Protein AF-A0A7W1LWL1-F1 (afdb_monomer)

Foldseek 3Di:
DDPLQVLLVLVVVLVVVLVVLCCVQVVDPPNACSLLVSLVSVVVSVVVSCVVVVPCLPPPCLVVLSVQLNVLSNVSNVDDDPVSVVVSVVSNLLSVLVSQLSSVVVDPDVDDPVVSVVSSVVSVCCVVPVNPCSVPPSNPVVPPDCPDPVVVVVVVVVVCVVVVVVCVVVLVVCLVVDVVSVVVVVVVVD

Radius of gyration: 21.53 Å; Cα contacts (8 Å, |Δi|>4): 113; chains: 1; bounding box: 44×37×55 Å

Structure (mmCIF, N/CA/C/O backbone):
data_AF-A0A7W1LWL1-F1
#
_entry.id   AF-A0A7W1LWL1-F1
#
loop_
_atom_site.group_PDB
_atom_site.id
_atom_site.type_symbol
_atom_site.label_atom_id
_atom_site.label_alt_id
_atom_site.label_comp_id
_atom_site.label_asym_id
_atom_site.label_entity_id
_atom_site.label_seq_id
_atom_site.pdbx_PDB_ins_code
_atom_site.Cartn_x
_atom_site.Cartn_y
_atom_site.Cartn_z
_atom_site.occupancy
_atom_site.B_iso_or_equiv
_atom_site.auth_seq_id
_atom_site.auth_comp_id
_atom_site.auth_asym_id
_atom_site.auth_atom_id
_atom_site.pdbx_PDB_model_num
ATOM 1 N N . MET A 1 1 ? -16.405 16.580 -13.315 1.00 71.56 1 MET A N 1
ATOM 2 C CA . MET A 1 1 ? -15.861 15.320 -12.767 1.00 71.56 1 MET A CA 1
ATOM 3 C C . MET A 1 1 ? -16.598 14.992 -11.477 1.00 71.56 1 MET A C 1
ATOM 5 O O . MET A 1 1 ? -16.673 15.855 -10.609 1.00 71.56 1 MET A O 1
ATOM 9 N N . ASN A 1 2 ? -17.183 13.798 -11.383 1.00 83.69 2 ASN A N 1
ATOM 10 C CA . ASN A 1 2 ? -17.967 13.356 -10.227 1.00 83.69 2 ASN A CA 1
ATOM 11 C C . ASN A 1 2 ? -17.087 13.230 -8.960 1.00 83.69 2 ASN A C 1
ATOM 13 O O . ASN A 1 2 ? -15.911 12.870 -9.059 1.00 83.69 2 ASN A O 1
ATOM 17 N N . GLU A 1 3 ? -17.632 13.496 -7.766 1.00 83.12 3 GLU A N 1
ATOM 18 C CA . GLU A 1 3 ? -16.872 13.409 -6.505 1.00 83.12 3 GLU A CA 1
ATOM 19 C C . GLU A 1 3 ? -16.295 12.009 -6.273 1.00 83.12 3 GLU A C 1
ATOM 21 O O . GLU A 1 3 ? -15.160 11.875 -5.816 1.00 83.12 3 GLU A O 1
ATOM 26 N N . ARG A 1 4 ? -17.045 10.961 -6.637 1.00 83.19 4 ARG A N 1
ATOM 27 C CA . ARG A 1 4 ? -16.606 9.563 -6.512 1.00 83.19 4 ARG A CA 1
ATOM 28 C C . ARG A 1 4 ? -15.359 9.279 -7.351 1.00 83.19 4 ARG A C 1
ATOM 30 O O . ARG A 1 4 ? -14.413 8.676 -6.857 1.00 83.19 4 ARG A O 1
ATOM 37 N N . THR A 1 5 ? -15.320 9.801 -8.575 1.00 83.56 5 THR A N 1
ATOM 38 C CA . THR A 1 5 ? -14.169 9.671 -9.479 1.00 83.56 5 THR A CA 1
ATOM 39 C C . THR A 1 5 ? -12.957 10.441 -8.964 1.00 83.56 5 THR A C 1
ATOM 41 O O . THR A 1 5 ? -11.844 9.934 -9.040 1.00 83.56 5 THR A O 1
ATOM 44 N N . LYS A 1 6 ? -13.158 11.621 -8.362 1.00 85.38 6 LYS A N 1
ATOM 45 C CA . LYS A 1 6 ? -12.071 12.382 -7.727 1.00 85.38 6 LYS A CA 1
ATOM 46 C C . LYS A 1 6 ? -11.441 11.616 -6.559 1.00 85.38 6 LYS A C 1
ATOM 48 O O . LYS A 1 6 ? -10.225 11.495 -6.507 1.00 85.38 6 LYS A O 1
ATOM 53 N N . LYS A 1 7 ? -12.264 11.055 -5.665 1.00 87.38 7 LYS A N 1
ATOM 54 C CA . LYS A 1 7 ? -11.785 10.229 -4.542 1.00 87.38 7 LYS A CA 1
ATOM 55 C C . LYS A 1 7 ? -11.075 8.965 -5.032 1.00 87.38 7 LYS A C 1
ATOM 57 O O . LYS A 1 7 ? -10.028 8.618 -4.501 1.00 87.38 7 LYS A O 1
ATOM 62 N N . GLY A 1 8 ? -11.610 8.314 -6.068 1.00 85.94 8 GLY A N 1
ATOM 63 C CA . GLY A 1 8 ? -10.985 7.143 -6.686 1.00 85.94 8 GLY A CA 1
ATOM 64 C C . GLY A 1 8 ? -9.608 7.444 -7.283 1.00 85.94 8 GLY A C 1
ATOM 65 O O . GLY A 1 8 ? -8.672 6.684 -7.058 1.00 85.94 8 GLY A O 1
ATOM 66 N N . LEU A 1 9 ? -9.456 8.579 -7.970 1.00 87.12 9 LEU A N 1
ATOM 67 C CA . LEU A 1 9 ? -8.162 9.032 -8.490 1.00 87.12 9 LEU A CA 1
ATOM 68 C C . LEU A 1 9 ? -7.162 9.337 -7.370 1.00 87.12 9 LEU A C 1
ATOM 70 O O . LEU A 1 9 ? -6.036 8.855 -7.434 1.00 87.12 9 LEU A O 1
ATOM 74 N N . ASP A 1 10 ? -7.586 10.061 -6.330 1.00 88.81 10 ASP A N 1
ATOM 75 C CA . ASP A 1 10 ? -6.742 10.354 -5.164 1.00 88.81 10 ASP A CA 1
ATOM 76 C C . ASP A 1 10 ? -6.255 9.052 -4.481 1.00 88.81 10 ASP A C 1
ATOM 78 O O . ASP A 1 10 ? -5.098 8.957 -4.071 1.00 88.81 10 ASP A O 1
ATOM 82 N N . CYS A 1 11 ? -7.113 8.023 -4.386 1.00 90.06 11 CYS A N 1
ATOM 83 C CA . CYS A 1 11 ? -6.728 6.697 -3.888 1.00 90.06 11 CYS A CA 1
ATOM 84 C C . CYS A 1 11 ? -5.682 6.017 -4.774 1.00 90.06 11 CYS A C 1
ATOM 86 O O . CYS A 1 11 ? -4.728 5.442 -4.255 1.00 90.06 11 CYS A O 1
ATOM 88 N N . ILE A 1 12 ? -5.881 6.033 -6.096 1.00 90.12 12 ILE A N 1
ATOM 89 C CA . ILE A 1 12 ? -4.972 5.388 -7.053 1.00 90.12 12 ILE A CA 1
ATOM 90 C C . ILE A 1 12 ? -3.602 6.062 -7.012 1.00 90.12 12 ILE A C 1
ATOM 92 O O . ILE A 1 12 ? -2.586 5.374 -6.979 1.00 90.12 12 ILE A O 1
ATOM 96 N N . GLU A 1 13 ? -3.566 7.393 -6.965 1.00 89.94 13 GLU A N 1
ATOM 97 C CA . GLU A 1 13 ? -2.329 8.160 -6.840 1.00 89.94 13 GLU A CA 1
ATOM 98 C C . GLU A 1 13 ? -1.575 7.796 -5.553 1.00 89.94 13 GLU A C 1
ATOM 100 O O . GLU A 1 13 ? -0.400 7.431 -5.607 1.00 89.94 13 GLU A O 1
ATOM 105 N N . ALA A 1 14 ? -2.262 7.803 -4.405 1.00 91.88 14 ALA A N 1
ATOM 106 C CA . ALA A 1 14 ? -1.664 7.413 -3.131 1.00 91.88 14 ALA A CA 1
ATOM 107 C C . ALA A 1 14 ? -1.156 5.960 -3.146 1.00 91.88 14 ALA A C 1
ATOM 109 O O . ALA A 1 14 ? -0.066 5.688 -2.646 1.00 91.88 14 ALA A O 1
ATOM 110 N N . ALA A 1 15 ? -1.914 5.034 -3.742 1.00 91.06 15 ALA A N 1
ATOM 111 C CA . ALA A 1 15 ? -1.527 3.631 -3.860 1.00 91.06 15 ALA A CA 1
ATOM 112 C C . ALA A 1 15 ? -0.289 3.439 -4.751 1.00 91.06 15 ALA A C 1
ATOM 114 O O . ALA A 1 15 ? 0.598 2.668 -4.393 1.00 91.06 15 ALA A O 1
ATOM 115 N N . LEU A 1 16 ? -0.195 4.160 -5.873 1.00 90.81 16 LEU A N 1
ATOM 116 C CA . LEU A 1 16 ? 0.974 4.117 -6.755 1.00 90.81 16 LEU A CA 1
ATOM 117 C C . LEU A 1 16 ? 2.225 4.646 -6.052 1.00 90.81 16 LEU A C 1
ATOM 119 O O . LEU A 1 16 ? 3.262 3.985 -6.079 1.00 90.81 16 LEU A O 1
ATOM 123 N N . LEU A 1 17 ? 2.126 5.795 -5.378 1.00 92.44 17 LEU A N 1
ATOM 124 C CA . LEU A 1 17 ? 3.245 6.365 -4.622 1.00 92.44 17 LEU A CA 1
ATOM 125 C C . LEU A 1 17 ? 3.698 5.429 -3.494 1.00 92.44 17 LEU A C 1
ATOM 127 O O . LEU A 1 17 ? 4.893 5.173 -3.352 1.00 92.44 17 LEU A O 1
ATOM 131 N N . LEU A 1 18 ? 2.752 4.862 -2.738 1.00 92.69 18 LEU A N 1
ATOM 132 C CA . LEU A 1 18 ? 3.048 3.877 -1.694 1.00 92.69 18 LEU A CA 1
ATOM 133 C C . LEU A 1 18 ? 3.674 2.596 -2.249 1.00 92.69 18 LEU A C 1
ATOM 135 O O . LEU A 1 18 ? 4.543 2.024 -1.593 1.00 92.69 18 LEU A O 1
ATOM 139 N N . GLY A 1 19 ? 3.260 2.155 -3.438 1.00 90.81 19 GLY A N 1
ATOM 140 C CA . GLY A 1 19 ? 3.840 1.004 -4.127 1.00 90.81 19 GLY A CA 1
ATOM 141 C C . GLY A 1 19 ? 5.291 1.248 -4.538 1.00 90.81 19 GLY A C 1
ATOM 142 O O . GLY A 1 19 ? 6.157 0.438 -4.220 1.00 90.81 19 GLY A O 1
ATOM 143 N N . VAL A 1 20 ? 5.574 2.397 -5.163 1.00 92.44 20 VAL A N 1
ATOM 144 C CA . VAL A 1 20 ? 6.941 2.796 -5.552 1.00 92.44 20 VAL A CA 1
ATOM 145 C C . VAL A 1 20 ? 7.842 2.932 -4.325 1.00 92.44 20 VAL A C 1
ATOM 147 O O . VAL A 1 20 ? 8.958 2.418 -4.310 1.00 92.44 20 VAL A O 1
ATOM 150 N N . MET A 1 21 ? 7.351 3.574 -3.263 1.00 91.88 21 MET A N 1
ATOM 151 C CA . MET A 1 21 ? 8.088 3.659 -2.002 1.00 91.88 21 MET A CA 1
ATOM 152 C C . MET A 1 21 ? 8.275 2.284 -1.360 1.00 91.88 21 MET A C 1
ATOM 154 O O . MET A 1 21 ? 9.324 2.033 -0.782 1.00 91.88 21 MET A O 1
ATOM 158 N N . GLY A 1 22 ? 7.294 1.388 -1.470 1.00 90.31 22 GLY A N 1
ATOM 159 C CA . GLY A 1 22 ? 7.390 0.017 -0.973 1.00 90.31 22 GLY A CA 1
ATOM 160 C C . GLY A 1 22 ? 8.502 -0.772 -1.653 1.00 90.31 22 GLY A C 1
ATOM 161 O O . GLY A 1 22 ? 9.324 -1.356 -0.955 1.00 90.31 22 GLY A O 1
ATOM 162 N N . ASP A 1 23 ? 8.582 -0.732 -2.986 1.00 90.50 23 ASP A N 1
ATOM 163 C CA . ASP A 1 23 ? 9.682 -1.366 -3.728 1.00 90.50 23 ASP A CA 1
ATOM 164 C C . ASP A 1 23 ? 11.039 -0.773 -3.321 1.00 90.50 23 ASP A C 1
ATOM 166 O O . ASP A 1 23 ? 11.963 -1.517 -3.005 1.00 90.50 23 ASP A O 1
ATOM 170 N N . ALA A 1 24 ? 11.150 0.554 -3.224 1.00 89.94 24 ALA A N 1
ATOM 171 C CA . ALA A 1 24 ? 12.406 1.200 -2.849 1.00 89.94 24 ALA A CA 1
ATOM 172 C C . ALA A 1 24 ? 12.850 0.878 -1.407 1.00 89.94 24 ALA A C 1
ATOM 174 O O . ALA A 1 24 ? 14.029 0.624 -1.164 1.00 89.94 24 ALA A O 1
ATOM 175 N N . LEU A 1 25 ? 11.924 0.891 -0.441 1.00 88.31 25 LEU A N 1
ATOM 176 C CA . LEU A 1 25 ? 12.240 0.720 0.980 1.00 88.31 25 LEU A CA 1
ATOM 177 C C . LEU A 1 25 ? 12.376 -0.754 1.387 1.00 88.31 25 LEU A C 1
ATOM 179 O O . LEU A 1 25 ? 13.215 -1.081 2.224 1.00 88.31 25 LEU A O 1
ATOM 183 N N . LEU A 1 26 ? 11.552 -1.650 0.844 1.00 88.00 26 LEU A N 1
ATOM 184 C CA . LEU A 1 26 ? 11.444 -3.034 1.329 1.00 88.00 26 LEU A CA 1
ATOM 185 C C . LEU A 1 26 ? 12.251 -4.044 0.502 1.00 88.00 26 LEU A C 1
ATOM 187 O O . LEU A 1 26 ? 12.325 -5.214 0.881 1.00 88.00 26 LEU A O 1
ATOM 191 N N . ARG A 1 27 ? 12.899 -3.610 -0.588 1.00 86.69 27 ARG A N 1
ATOM 192 C CA . ARG A 1 27 ? 13.792 -4.458 -1.397 1.00 86.69 27 ARG A CA 1
ATOM 193 C C . ARG A 1 27 ? 15.068 -4.858 -0.652 1.00 86.69 27 ARG A C 1
ATOM 195 O O . ARG A 1 27 ? 15.575 -5.955 -0.864 1.00 86.69 27 ARG A O 1
ATOM 202 N N . ALA A 1 28 ? 15.586 -3.995 0.220 1.00 80.62 28 ALA A N 1
ATOM 203 C CA . ALA A 1 28 ? 16.772 -4.295 1.015 1.00 80.62 28 ALA A CA 1
ATOM 204 C C . ALA A 1 28 ? 16.393 -5.045 2.303 1.00 80.62 28 ALA A C 1
ATOM 206 O O . ALA A 1 28 ? 15.677 -4.519 3.157 1.00 80.62 28 ALA A O 1
ATOM 207 N N . THR A 1 29 ? 16.893 -6.272 2.457 1.00 76.50 29 THR A N 1
ATOM 208 C CA . THR A 1 29 ? 16.809 -7.039 3.709 1.00 76.50 29 THR A CA 1
ATOM 209 C C . THR A 1 29 ? 18.100 -6.887 4.514 1.00 76.50 29 THR A C 1
ATOM 211 O O . THR A 1 29 ? 19.174 -6.965 3.913 1.00 76.50 29 THR A O 1
ATOM 214 N N . PRO A 1 30 ? 18.040 -6.753 5.852 1.00 81.19 30 PRO A N 1
ATOM 215 C CA . PRO A 1 30 ? 16.859 -6.832 6.723 1.00 81.19 30 PRO A CA 1
ATOM 216 C C . PRO A 1 30 ? 16.018 -5.542 6.746 1.00 81.19 30 PRO A C 1
ATOM 218 O O . PRO A 1 30 ? 16.558 -4.442 6.754 1.00 81.19 30 PRO A O 1
ATOM 221 N N . TRP A 1 31 ? 14.686 -5.675 6.804 1.00 80.88 31 TRP A N 1
ATOM 222 C CA . TRP A 1 31 ? 13.769 -4.537 6.634 1.00 80.88 31 TRP A CA 1
ATOM 223 C C . TRP A 1 31 ? 13.845 -3.475 7.745 1.00 80.88 31 TRP A C 1
ATOM 225 O O . TRP A 1 31 ? 13.676 -2.298 7.453 1.00 80.88 31 TRP A O 1
ATOM 235 N N . GLY A 1 32 ? 14.096 -3.856 9.004 1.00 87.12 32 GLY A N 1
ATOM 236 C CA . GLY A 1 32 ? 14.355 -2.932 10.121 1.00 87.12 32 GLY A CA 1
ATOM 237 C C . GLY A 1 32 ? 13.467 -1.674 10.148 1.00 87.12 32 GLY A C 1
ATOM 238 O O . GLY A 1 32 ? 12.239 -1.754 10.179 1.00 87.12 32 GLY A O 1
ATOM 239 N N . VAL A 1 33 ? 14.108 -0.500 10.105 1.00 89.56 33 VAL A N 1
ATOM 240 C CA . VAL A 1 33 ? 13.458 0.827 10.108 1.00 89.56 33 VAL A CA 1
ATOM 241 C C . VAL A 1 33 ? 12.640 1.096 8.835 1.00 89.56 33 VAL A C 1
ATOM 243 O O . VAL A 1 33 ? 11.694 1.883 8.876 1.00 89.56 33 VAL A O 1
ATOM 246 N N . ASN A 1 34 ? 12.930 0.423 7.718 1.00 92.19 34 ASN A N 1
ATOM 247 C CA . ASN A 1 34 ? 12.223 0.638 6.452 1.00 92.19 34 ASN A CA 1
ATOM 248 C C . ASN A 1 34 ? 10.737 0.271 6.565 1.00 92.19 34 ASN A C 1
ATOM 250 O O . ASN A 1 34 ? 9.900 0.945 5.966 1.00 92.19 34 ASN A O 1
ATOM 254 N N . VAL A 1 35 ? 10.390 -0.727 7.391 1.00 90.62 35 VAL A N 1
ATOM 255 C CA . VAL A 1 35 ? 8.986 -1.063 7.695 1.00 90.62 35 VAL A CA 1
ATOM 256 C C . VAL A 1 35 ? 8.293 0.107 8.388 1.00 90.62 35 VAL A C 1
ATOM 258 O O . VAL A 1 35 ? 7.207 0.507 7.976 1.00 90.62 35 VAL A O 1
ATOM 261 N N . LEU A 1 36 ? 8.927 0.691 9.409 1.00 92.19 36 LEU A N 1
ATOM 262 C CA . LEU A 1 36 ? 8.374 1.828 10.144 1.00 92.19 36 LEU A CA 1
ATOM 263 C C . LEU A 1 36 ? 8.170 3.043 9.236 1.00 92.19 36 LEU A C 1
ATOM 265 O O . LEU A 1 36 ? 7.119 3.678 9.297 1.00 92.19 36 LEU A O 1
ATOM 269 N N . LEU A 1 37 ? 9.145 3.349 8.378 1.00 93.12 37 LEU A N 1
ATOM 270 C CA . LEU A 1 37 ? 9.040 4.454 7.426 1.00 93.12 37 LEU A CA 1
ATOM 271 C C . LEU A 1 37 ? 7.900 4.225 6.431 1.00 93.12 37 LEU A C 1
ATOM 273 O O . LEU A 1 37 ? 7.067 5.111 6.241 1.00 93.12 37 LEU A O 1
ATOM 277 N N . TRP A 1 38 ? 7.819 3.033 5.841 1.00 94.56 38 TRP A N 1
ATOM 278 C CA . TRP A 1 38 ? 6.776 2.714 4.872 1.00 94.56 38 TRP A CA 1
ATOM 279 C C . TRP A 1 38 ? 5.374 2.735 5.501 1.00 94.56 38 TRP A C 1
ATOM 281 O O . TRP A 1 38 ? 4.464 3.376 4.973 1.00 94.56 38 TRP A O 1
ATOM 291 N N . VAL A 1 39 ? 5.205 2.125 6.680 1.00 93.25 39 VAL A N 1
ATOM 292 C CA . VAL A 1 39 ? 3.939 2.156 7.434 1.00 93.25 39 VAL A CA 1
ATOM 293 C C . VAL A 1 39 ? 3.588 3.581 7.870 1.00 93.25 39 VAL A C 1
ATOM 295 O O . VAL A 1 39 ? 2.423 3.972 7.806 1.00 93.25 39 VAL A O 1
ATOM 298 N N . GLY A 1 40 ? 4.572 4.387 8.272 1.00 93.25 40 GLY A N 1
ATOM 299 C CA . GLY A 1 40 ? 4.369 5.792 8.619 1.00 93.25 40 GLY A CA 1
ATOM 300 C C . GLY A 1 40 ? 3.810 6.597 7.445 1.00 93.25 40 GLY A C 1
ATOM 301 O O . GLY A 1 40 ? 2.840 7.336 7.608 1.00 93.25 40 GLY A O 1
ATOM 302 N N . VAL A 1 41 ? 4.355 6.396 6.244 1.00 94.19 41 VAL A N 1
ATOM 303 C CA . VAL A 1 41 ? 3.858 7.035 5.018 1.00 94.19 41 VAL A CA 1
ATOM 304 C C . VAL A 1 41 ? 2.450 6.546 4.677 1.00 94.19 41 VAL A C 1
ATOM 306 O O . VAL A 1 41 ? 1.599 7.363 4.330 1.00 94.19 41 VAL A O 1
ATOM 309 N N . LEU A 1 42 ? 2.162 5.251 4.844 1.00 93.19 42 LEU A N 1
ATOM 310 C CA . LEU A 1 42 ? 0.816 4.693 4.662 1.00 93.19 42 LEU A CA 1
ATOM 311 C C . LEU A 1 42 ? -0.199 5.370 5.590 1.00 93.19 42 LEU A C 1
ATOM 313 O O . LEU A 1 42 ? -1.261 5.809 5.142 1.00 93.19 42 LEU A O 1
ATOM 317 N N . VAL A 1 43 ? 0.136 5.505 6.874 1.00 91.50 43 VAL A N 1
ATOM 318 C CA . VAL A 1 43 ? -0.712 6.176 7.868 1.00 91.50 43 VAL A CA 1
ATOM 319 C C . VAL A 1 43 ? -0.917 7.650 7.508 1.00 91.50 43 VAL A C 1
ATOM 321 O O . VAL A 1 43 ? -2.049 8.136 7.551 1.00 91.50 43 VAL A O 1
ATOM 324 N N . LEU A 1 44 ? 0.142 8.364 7.118 1.00 92.25 44 LEU A N 1
ATOM 325 C CA . LEU A 1 44 ? 0.057 9.772 6.720 1.00 92.25 44 LEU A CA 1
ATOM 326 C C . LEU A 1 44 ? -0.804 9.961 5.468 1.00 92.25 44 LEU A C 1
ATOM 328 O O . LEU A 1 44 ? -1.652 10.853 5.453 1.00 92.25 44 LEU A O 1
ATOM 332 N N . ALA A 1 45 ? -0.646 9.105 4.456 1.00 91.62 45 ALA A N 1
ATOM 333 C CA . ALA A 1 45 ? -1.473 9.121 3.253 1.00 91.62 45 ALA A CA 1
ATOM 334 C C . ALA A 1 45 ? -2.953 8.904 3.603 1.00 91.62 45 ALA A C 1
ATOM 336 O O . ALA A 1 45 ? -3.816 9.661 3.161 1.00 91.62 45 ALA A O 1
ATOM 337 N N . PHE A 1 46 ? -3.252 7.933 4.469 1.00 88.25 46 PHE A N 1
ATOM 338 C CA . PHE A 1 46 ? -4.615 7.672 4.926 1.00 88.25 46 PHE A CA 1
ATOM 339 C C . PHE A 1 46 ? -5.229 8.870 5.673 1.00 88.25 46 PHE A C 1
ATOM 341 O O . PHE A 1 46 ? -6.363 9.267 5.392 1.00 88.25 46 PHE A O 1
ATOM 348 N N . ILE A 1 47 ? -4.472 9.500 6.580 1.00 88.06 47 ILE A N 1
ATOM 349 C CA . ILE A 1 47 ? -4.903 10.708 7.302 1.00 88.06 47 ILE A CA 1
ATOM 350 C C . ILE A 1 47 ? -5.138 11.869 6.328 1.00 88.06 47 ILE A C 1
ATOM 352 O O . ILE A 1 47 ? -6.159 12.553 6.432 1.00 88.06 47 ILE A O 1
ATOM 356 N N . ALA A 1 48 ? -4.231 12.079 5.371 1.00 89.94 48 ALA 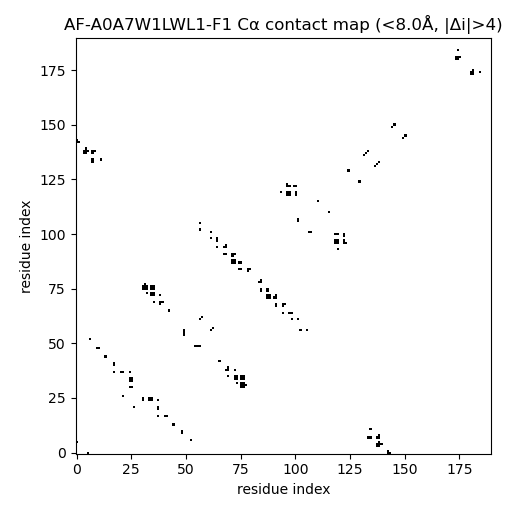A N 1
ATOM 357 C CA . ALA A 1 48 ? -4.339 13.138 4.374 1.00 89.94 48 ALA A CA 1
ATOM 358 C C . ALA A 1 48 ? -5.592 12.974 3.502 1.00 89.94 48 ALA A C 1
ATOM 360 O O . ALA A 1 48 ? -6.319 13.946 3.292 1.00 89.94 48 ALA A O 1
ATOM 361 N N . LEU A 1 49 ? -5.897 11.752 3.052 1.00 88.62 49 LEU A N 1
ATOM 362 C CA . LEU A 1 49 ? -7.104 11.458 2.272 1.00 88.62 49 LEU A CA 1
ATOM 363 C C . LEU A 1 49 ? -8.383 11.716 3.082 1.00 88.62 49 LEU A C 1
ATOM 365 O O . LEU A 1 49 ? -9.297 12.386 2.600 1.00 88.62 49 LEU A O 1
ATOM 369 N N . ILE A 1 50 ? -8.432 11.276 4.342 1.00 85.25 50 ILE A N 1
ATOM 370 C CA . ILE A 1 50 ? -9.587 11.515 5.221 1.00 85.25 50 ILE A CA 1
ATOM 371 C C . ILE A 1 50 ? -9.789 13.008 5.499 1.00 85.25 50 ILE A C 1
ATOM 373 O O . ILE A 1 50 ? -10.923 13.497 5.430 1.00 85.25 50 ILE A O 1
ATOM 377 N N . ALA A 1 51 ? -8.707 13.744 5.767 1.00 85.19 51 ALA A N 1
ATOM 378 C CA . ALA A 1 51 ? -8.752 15.191 5.954 1.00 85.19 51 ALA A CA 1
ATOM 379 C C . ALA A 1 51 ? -9.247 15.901 4.683 1.00 85.19 51 ALA A C 1
ATOM 381 O O . ALA A 1 51 ? -10.131 16.759 4.752 1.00 85.19 51 ALA A O 1
ATOM 382 N N . ARG A 1 52 ? -8.743 15.491 3.512 1.00 86.25 52 ARG A N 1
ATOM 383 C CA . ARG A 1 52 ? -9.116 16.049 2.206 1.00 86.25 52 ARG A CA 1
ATOM 384 C C . ARG A 1 52 ? -10.582 15.802 1.859 1.00 86.25 52 ARG A C 1
ATOM 386 O O . ARG A 1 52 ? -11.228 16.682 1.295 1.00 86.25 52 ARG A O 1
ATOM 393 N N . TRP A 1 53 ? -11.128 14.642 2.215 1.00 84.88 53 TRP A N 1
ATOM 394 C CA . TRP A 1 53 ? -12.529 14.298 1.954 1.00 84.88 53 TRP A CA 1
ATOM 395 C C . TRP A 1 53 ? -13.492 14.710 3.073 1.00 84.88 53 TRP A C 1
ATOM 397 O O . TRP A 1 53 ? -14.687 14.436 2.963 1.00 84.88 53 TRP A O 1
ATOM 407 N N . ARG A 1 54 ? -12.989 15.354 4.139 1.00 78.38 54 ARG A N 1
ATOM 408 C CA . ARG A 1 54 ? -13.750 15.789 5.325 1.00 78.38 54 ARG A CA 1
ATOM 409 C C . ARG A 1 54 ? -14.624 14.681 5.931 1.00 78.38 54 ARG A C 1
ATOM 411 O O . ARG A 1 54 ? -15.704 14.945 6.458 1.00 78.38 54 ARG A O 1
ATOM 418 N N . THR A 1 55 ? -14.173 13.430 5.862 1.00 70.06 55 THR A N 1
ATOM 419 C CA . THR A 1 55 ? -14.930 12.293 6.398 1.00 70.06 55 THR A CA 1
ATOM 420 C C . THR A 1 55 ? -14.770 12.210 7.913 1.00 70.06 55 THR A C 1
ATOM 422 O O . THR A 1 55 ? -13.658 12.305 8.428 1.00 70.06 55 THR A O 1
ATOM 425 N N . SER A 1 56 ? -15.856 11.960 8.646 1.00 64.44 56 SER A N 1
ATOM 426 C CA . SER A 1 56 ? -15.847 11.850 10.114 1.00 64.44 56 SER A CA 1
ATOM 427 C C . SER A 1 56 ? -15.291 10.524 10.654 1.00 64.44 56 SER A C 1
ATOM 429 O O . SER A 1 56 ? -15.448 10.248 11.841 1.00 64.44 56 SER A O 1
ATOM 431 N N . LEU A 1 57 ? -14.631 9.716 9.815 1.00 61.53 57 LEU A N 1
ATOM 432 C CA . LEU A 1 57 ? -14.129 8.374 10.149 1.00 61.53 57 LEU A CA 1
ATOM 433 C C . LEU A 1 57 ? -13.174 8.353 11.360 1.00 61.53 57 LEU A C 1
ATOM 435 O O . LEU A 1 57 ? -13.051 7.333 12.030 1.00 61.53 57 LEU A O 1
ATOM 439 N N . PHE A 1 58 ? -12.531 9.483 11.674 1.00 59.16 58 PHE A N 1
ATOM 440 C CA . PHE A 1 58 ? -11.538 9.601 12.746 1.00 59.16 58 PHE A CA 1
ATOM 441 C C . PHE A 1 58 ? -12.015 10.301 14.025 1.00 59.16 58 PHE A C 1
ATOM 443 O O . PHE A 1 58 ? -11.177 10.559 14.889 1.00 59.16 58 PHE A O 1
ATOM 450 N N . LYS A 1 59 ? -13.305 10.643 14.170 1.00 57.69 59 LYS A N 1
ATOM 451 C CA . LYS A 1 59 ? -13.683 11.655 15.166 1.00 57.69 59 LYS A CA 1
ATOM 452 C C . LYS A 1 59 ? -13.331 11.325 16.620 1.00 57.69 59 LYS A C 1
ATOM 454 O O . LYS A 1 59 ? -12.896 12.263 17.270 1.00 57.69 59 LYS A O 1
ATOM 459 N N . GLU A 1 60 ? -13.410 10.086 17.127 1.00 59.84 60 GLU A N 1
ATOM 460 C CA . GLU A 1 60 ? -13.163 9.891 18.580 1.00 59.84 60 GLU A CA 1
ATOM 461 C C . GLU A 1 60 ? -12.303 8.678 18.986 1.00 59.84 60 GLU A C 1
ATOM 463 O O . GLU A 1 60 ? -11.348 8.876 19.731 1.00 59.84 60 GLU A O 1
ATOM 468 N N . GLU A 1 61 ? -12.496 7.460 18.456 1.00 61.75 61 GLU A N 1
ATOM 469 C CA . GLU A 1 61 ? -11.686 6.304 18.921 1.00 61.75 61 GLU A CA 1
ATOM 470 C C . GLU A 1 61 ? -10.854 5.610 17.824 1.00 61.75 61 GLU A C 1
ATOM 472 O O . GLU A 1 61 ? -9.949 4.837 18.128 1.00 61.75 61 GLU A O 1
ATOM 477 N N . GLY A 1 62 ? -11.073 5.912 16.536 1.00 63.81 62 GLY A N 1
ATOM 478 C CA . GLY A 1 62 ? -10.320 5.296 15.427 1.00 63.81 62 GLY A CA 1
ATOM 479 C C . GLY A 1 62 ? -8.833 5.661 15.406 1.00 63.81 62 GLY A C 1
ATOM 480 O O . GLY A 1 62 ? -8.008 4.873 14.950 1.00 63.81 62 GLY A O 1
ATOM 481 N N . ARG A 1 63 ? -8.477 6.826 15.968 1.00 73.19 63 ARG A N 1
ATOM 482 C CA . ARG A 1 63 ? -7.087 7.302 16.085 1.00 73.19 63 ARG A CA 1
ATOM 483 C C . ARG A 1 63 ? -6.247 6.410 16.993 1.00 73.19 63 ARG A C 1
ATOM 485 O O . ARG A 1 63 ? -5.049 6.293 16.770 1.00 73.19 63 ARG A O 1
ATOM 492 N N . TRP A 1 64 ? -6.869 5.745 17.965 1.00 80.25 64 TRP A N 1
ATOM 493 C CA . TRP A 1 64 ? -6.159 4.865 18.888 1.00 80.25 64 TRP A CA 1
ATOM 494 C C . TRP A 1 64 ? -5.575 3.637 18.196 1.00 80.25 64 TRP A C 1
ATOM 496 O O . TRP A 1 64 ? -4.526 3.172 18.615 1.00 80.25 64 TRP A O 1
ATOM 506 N N . LEU A 1 65 ? -6.184 3.157 17.105 1.00 80.69 65 LEU A N 1
ATOM 507 C CA . LEU A 1 65 ? -5.673 2.008 16.348 1.00 80.69 65 LEU A CA 1
ATOM 508 C C . LEU A 1 65 ? -4.408 2.328 15.538 1.00 80.69 65 LEU A C 1
ATOM 510 O O . LEU A 1 65 ? -3.671 1.415 15.177 1.00 80.69 65 LEU A O 1
ATOM 514 N N . VAL A 1 66 ? -4.108 3.609 15.304 1.00 86.69 66 VAL A N 1
ATOM 515 C CA . VAL A 1 66 ? -2.848 4.027 14.667 1.00 86.69 66 VAL A CA 1
ATOM 516 C C . VAL A 1 66 ? -1.654 3.720 15.573 1.00 86.69 66 VAL A C 1
ATOM 518 O O . VAL A 1 66 ? -0.577 3.386 15.086 1.00 86.69 66 VAL A O 1
ATOM 521 N N . LEU A 1 67 ? -1.844 3.788 16.892 1.00 89.56 67 LEU A N 1
ATOM 522 C CA . LEU A 1 67 ? -0.768 3.597 17.857 1.00 89.56 67 LEU A CA 1
ATOM 523 C C . LEU A 1 67 ? -0.243 2.146 17.871 1.00 89.56 67 LEU A C 1
ATOM 525 O O . LEU A 1 67 ? 0.965 1.980 17.713 1.00 89.56 67 LEU A O 1
ATOM 529 N N . PRO A 1 68 ? -1.089 1.094 17.928 1.00 89.69 68 PRO A N 1
ATOM 530 C CA . PRO A 1 68 ? -0.662 -0.286 17.701 1.00 89.69 68 PRO A CA 1
ATOM 531 C C . PRO A 1 68 ? 0.014 -0.506 16.344 1.00 89.69 68 PRO A C 1
ATOM 533 O O . PRO A 1 68 ? 1.033 -1.186 16.290 1.00 89.69 68 PRO A O 1
ATOM 536 N N . VAL A 1 69 ? -0.506 0.086 15.260 1.00 90.69 69 VAL A N 1
ATOM 537 C CA . VAL A 1 69 ? 0.090 -0.040 13.915 1.00 90.69 69 VAL A CA 1
ATOM 538 C C . VAL A 1 69 ? 1.530 0.479 13.906 1.00 90.69 69 VAL A C 1
ATOM 540 O O . VAL A 1 69 ? 2.440 -0.226 13.473 1.00 90.69 69 VAL A O 1
ATOM 543 N N . LEU A 1 70 ? 1.758 1.687 14.430 1.00 92.31 70 LEU A N 1
ATOM 544 C CA . LEU A 1 70 ? 3.098 2.274 14.497 1.00 92.31 70 LEU A CA 1
ATOM 545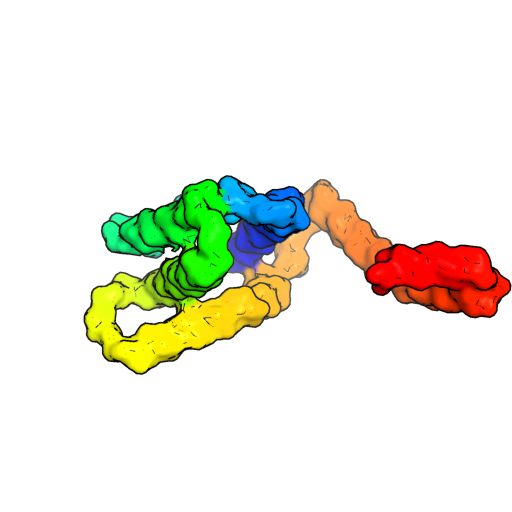 C C . LEU A 1 70 ? 4.009 1.531 15.479 1.00 92.31 70 LEU A C 1
ATOM 547 O O . LEU A 1 70 ? 5.193 1.365 15.198 1.00 92.31 70 LEU A O 1
ATOM 551 N N . PHE A 1 71 ? 3.468 1.046 16.597 1.00 92.31 71 PHE A N 1
ATOM 552 C CA . PHE A 1 71 ? 4.224 0.270 17.578 1.00 92.31 71 PHE A CA 1
ATOM 553 C C . PHE A 1 71 ? 4.758 -1.040 16.986 1.00 92.31 71 PHE A C 1
ATOM 555 O O . PHE A 1 71 ? 5.957 -1.301 17.072 1.00 92.31 71 PHE A O 1
ATOM 562 N N . PHE A 1 72 ? 3.906 -1.840 16.335 1.00 90.31 72 PHE A N 1
ATOM 563 C CA . PHE A 1 72 ? 4.341 -3.090 15.705 1.00 90.31 72 PHE A CA 1
ATOM 564 C C . PHE A 1 72 ? 5.283 -2.843 14.525 1.00 90.31 72 PHE A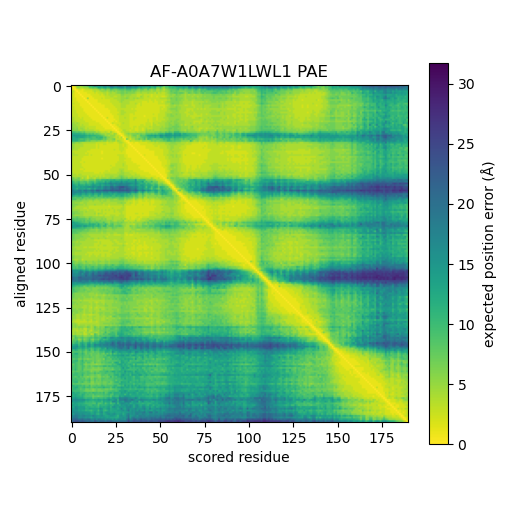 C 1
ATOM 566 O O . PHE A 1 72 ? 6.235 -3.595 14.346 1.00 90.31 72 PHE A O 1
ATOM 573 N N . ALA A 1 73 ? 5.093 -1.758 13.769 1.00 90.38 73 ALA A N 1
ATOM 574 C CA . ALA A 1 73 ? 6.036 -1.370 12.724 1.00 90.38 73 ALA A CA 1
ATOM 575 C C . ALA A 1 73 ? 7.406 -0.952 13.293 1.00 90.38 73 ALA A C 1
ATOM 577 O O . ALA A 1 73 ? 8.438 -1.292 12.721 1.00 90.38 73 ALA A O 1
ATOM 578 N N . ALA A 1 74 ? 7.441 -0.264 14.439 1.00 91.44 74 ALA A N 1
ATOM 579 C CA . ALA A 1 74 ? 8.684 0.101 15.119 1.00 91.44 74 ALA A CA 1
ATOM 580 C C . ALA A 1 74 ? 9.387 -1.114 15.749 1.00 91.44 74 ALA A C 1
ATOM 582 O O . ALA A 1 74 ? 10.617 -1.160 15.792 1.00 91.44 74 ALA A O 1
ATOM 583 N N . ALA A 1 75 ? 8.629 -2.125 16.188 1.00 88.44 75 ALA A N 1
ATOM 584 C CA . ALA A 1 75 ? 9.178 -3.351 16.763 1.00 88.44 75 ALA A CA 1
ATOM 585 C C . ALA A 1 75 ? 10.112 -4.100 15.790 1.00 88.44 75 ALA A C 1
ATOM 587 O O . ALA A 1 75 ? 11.097 -4.692 16.234 1.00 88.44 75 ALA A O 1
ATOM 588 N N . PHE A 1 76 ? 9.893 -3.981 14.473 1.00 85.00 76 PHE A N 1
ATOM 589 C CA . PHE A 1 76 ? 10.794 -4.523 13.445 1.00 85.00 76 PHE A CA 1
ATOM 590 C C . PHE A 1 76 ? 12.212 -3.945 13.481 1.00 85.00 76 PHE A C 1
ATOM 592 O O . PHE A 1 76 ? 13.147 -4.630 13.069 1.00 85.00 76 PHE A O 1
ATOM 599 N N . ALA A 1 77 ? 12.385 -2.707 13.953 1.00 86.56 77 ALA A N 1
ATOM 600 C CA . ALA A 1 77 ? 13.695 -2.067 14.046 1.00 86.56 77 ALA A CA 1
ATOM 601 C C . ALA A 1 77 ? 14.491 -2.530 15.275 1.00 86.56 77 ALA A C 1
ATOM 603 O O . ALA A 1 77 ? 15.716 -2.561 15.233 1.00 86.56 77 ALA A O 1
ATOM 604 N N . TRP A 1 78 ? 13.801 -2.883 16.363 1.00 84.75 78 TRP A N 1
ATOM 605 C CA . TRP A 1 78 ? 14.437 -3.274 17.623 1.00 84.75 78 TRP A CA 1
ATOM 606 C C . TRP A 1 78 ? 14.694 -4.781 17.704 1.00 84.75 78 TRP A C 1
ATOM 608 O O . TRP A 1 78 ? 15.699 -5.219 18.262 1.00 84.75 78 TRP A O 1
ATOM 618 N N . ARG A 1 79 ? 13.760 -5.607 17.222 1.00 84.38 79 ARG A N 1
ATOM 619 C CA . ARG A 1 79 ? 13.798 -7.054 17.463 1.00 84.38 79 ARG A CA 1
ATOM 620 C C . ARG A 1 79 ? 14.682 -7.758 16.451 1.00 84.38 79 ARG A C 1
ATOM 622 O O . ARG A 1 79 ? 14.544 -7.530 15.257 1.00 84.38 79 ARG A O 1
ATOM 629 N N . ASP A 1 80 ? 15.519 -8.681 16.922 1.00 83.06 80 ASP A N 1
ATOM 630 C CA . ASP A 1 80 ? 16.406 -9.451 16.041 1.00 83.06 80 ASP A CA 1
ATOM 631 C C . ASP A 1 80 ? 15.893 -10.875 15.744 1.00 83.06 80 ASP A C 1
ATOM 633 O O . ASP A 1 80 ? 16.082 -11.408 14.652 1.00 83.06 80 ASP A O 1
ATOM 637 N N . SER A 1 81 ? 15.118 -11.459 16.663 1.00 88.50 81 SER A N 1
ATOM 638 C CA . SER A 1 81 ? 14.548 -12.806 16.515 1.00 88.50 81 SER A CA 1
ATOM 639 C C . SER A 1 81 ? 13.516 -12.904 15.383 1.00 88.50 81 SER A C 1
ATOM 641 O O . SER A 1 81 ? 12.535 -12.156 15.346 1.00 88.50 81 SER A O 1
ATOM 643 N N . MET A 1 82 ? 13.695 -13.895 14.502 1.00 86.62 82 MET A N 1
ATOM 644 C CA . MET A 1 82 ? 12.799 -14.164 13.370 1.00 86.62 82 MET A CA 1
ATOM 645 C C . MET A 1 82 ? 11.358 -14.470 13.809 1.00 86.62 82 MET A C 1
ATOM 647 O O . MET A 1 82 ? 10.408 -13.983 13.199 1.00 86.62 82 MET A O 1
ATOM 651 N N . THR A 1 83 ? 11.181 -15.221 14.900 1.00 89.44 83 THR A N 1
ATOM 652 C CA . THR A 1 83 ? 9.858 -15.599 15.428 1.00 89.44 83 THR A CA 1
ATOM 653 C C . THR A 1 83 ? 9.080 -14.394 15.955 1.00 89.44 83 THR A C 1
ATOM 655 O O . THR A 1 83 ? 7.863 -14.317 15.827 1.00 89.44 83 THR A O 1
ATOM 658 N N . LEU A 1 84 ? 9.779 -13.422 16.542 1.00 86.69 84 LEU A N 1
ATOM 659 C CA . LEU A 1 84 ? 9.157 -12.185 17.007 1.00 86.69 84 LEU A CA 1
ATOM 660 C C . LEU A 1 84 ? 8.799 -11.261 15.835 1.00 86.69 84 LEU A C 1
ATOM 662 O O . LEU A 1 84 ? 7.723 -10.670 15.850 1.00 86.69 84 LEU A O 1
ATOM 666 N N . LYS A 1 85 ? 9.643 -11.196 14.795 1.00 88.12 85 LYS A N 1
ATOM 667 C CA . LYS A 1 85 ? 9.350 -10.442 13.562 1.00 88.12 85 LYS A CA 1
ATOM 668 C C . LYS A 1 85 ? 8.105 -10.979 12.845 1.00 88.12 85 LYS A C 1
ATOM 670 O O . LYS A 1 85 ? 7.295 -10.190 12.369 1.00 88.12 85 LYS A O 1
ATOM 675 N N . SER A 1 86 ? 7.906 -12.300 12.788 1.00 88.25 86 SER A N 1
ATOM 676 C CA . SER A 1 86 ? 6.705 -12.884 12.169 1.00 88.25 86 SER A CA 1
ATOM 677 C C . SER A 1 86 ? 5.427 -12.610 12.972 1.00 88.25 86 SER A C 1
ATOM 679 O O . SER A 1 86 ? 4.383 -12.327 12.384 1.00 88.25 86 SER A O 1
ATOM 681 N N . LEU A 1 87 ? 5.503 -12.619 14.307 1.00 90.12 87 LEU A N 1
ATOM 682 C CA . LEU A 1 87 ? 4.386 -12.223 15.170 1.00 90.12 87 LEU A CA 1
ATOM 683 C C . LEU A 1 87 ? 4.057 -10.731 15.048 1.00 90.12 87 LEU A C 1
ATOM 685 O O . LEU A 1 87 ? 2.879 -10.374 15.010 1.00 90.12 87 LEU A O 1
ATOM 689 N N . ASP A 1 88 ? 5.067 -9.865 14.941 1.00 90.56 88 ASP A N 1
ATOM 690 C CA . ASP A 1 88 ? 4.859 -8.434 14.694 1.00 90.56 88 ASP A CA 1
ATOM 691 C C . ASP A 1 88 ? 4.255 -8.187 13.313 1.00 90.56 88 ASP A C 1
ATOM 693 O O . ASP A 1 88 ? 3.354 -7.362 13.186 1.00 90.56 88 ASP A O 1
ATOM 697 N N . PHE A 1 89 ? 4.681 -8.939 12.291 1.00 89.12 89 PHE A N 1
ATOM 698 C CA . PHE A 1 89 ? 4.076 -8.890 10.960 1.00 89.12 89 PHE A CA 1
ATOM 699 C C . PHE A 1 89 ? 2.581 -9.212 11.016 1.00 89.12 89 PHE A C 1
ATOM 701 O O . PHE A 1 89 ? 1.750 -8.455 10.517 1.00 89.12 89 PHE A O 1
ATOM 708 N N . LEU A 1 90 ? 2.229 -10.325 11.664 1.00 89.56 90 LEU A N 1
ATOM 709 C CA . LEU A 1 90 ? 0.844 -10.762 11.795 1.00 89.56 90 LEU A CA 1
ATOM 710 C C . LEU A 1 90 ? 0.021 -9.758 12.614 1.00 89.56 90 LEU A C 1
ATOM 712 O O . LEU A 1 90 ? -1.097 -9.420 12.229 1.00 89.56 90 LEU A O 1
ATOM 716 N N . SER A 1 91 ? 0.590 -9.223 13.694 1.00 89.69 91 SER A N 1
ATOM 717 C CA . SER A 1 91 ? -0.053 -8.199 14.526 1.00 89.69 91 SER A CA 1
ATOM 718 C C . SER A 1 91 ? -0.280 -6.894 13.761 1.00 89.69 91 SER A C 1
ATOM 720 O O . SER A 1 91 ? -1.346 -6.289 13.878 1.00 89.69 91 SER A O 1
ATOM 722 N N . LEU A 1 92 ? 0.678 -6.488 12.923 1.00 90.06 92 LEU A N 1
ATOM 723 C CA . LEU A 1 92 ? 0.560 -5.332 12.038 1.00 90.06 92 LEU A CA 1
ATOM 724 C C . LEU A 1 92 ? -0.557 -5.531 11.003 1.00 90.06 92 LEU A C 1
ATOM 726 O O . LEU A 1 92 ? -1.391 -4.641 10.828 1.00 90.06 92 LEU A O 1
ATOM 730 N N . LEU A 1 93 ? -0.621 -6.701 10.358 1.00 88.12 93 LEU A N 1
ATOM 731 C CA . LEU A 1 93 ? -1.689 -7.037 9.410 1.00 88.12 93 LEU A CA 1
ATOM 732 C C . LEU A 1 93 ? -3.070 -7.023 10.074 1.00 88.12 93 LEU A C 1
ATOM 734 O O . LEU A 1 93 ? -4.010 -6.447 9.524 1.00 88.12 93 LEU A O 1
ATOM 738 N N . LEU A 1 94 ? -3.195 -7.609 11.268 1.00 86.44 94 LEU A N 1
ATOM 739 C CA . LEU A 1 94 ? -4.442 -7.596 12.035 1.00 86.44 94 LEU A CA 1
ATOM 740 C C . LEU A 1 94 ? -4.852 -6.173 12.425 1.00 86.44 94 LEU A C 1
ATOM 742 O O . LEU A 1 94 ? -6.018 -5.807 12.271 1.00 86.44 94 LEU A O 1
ATOM 746 N N . ALA A 1 95 ? -3.908 -5.348 12.881 1.00 87.94 95 ALA A N 1
ATOM 747 C CA . ALA A 1 95 ? -4.179 -3.961 13.236 1.00 87.94 95 ALA A CA 1
ATOM 748 C C . ALA A 1 95 ? -4.680 -3.153 12.024 1.00 87.94 95 ALA A C 1
ATOM 750 O O . ALA A 1 95 ? -5.678 -2.438 12.129 1.00 87.94 95 ALA A O 1
ATOM 751 N N . LEU A 1 96 ? -4.056 -3.320 10.853 1.00 86.69 96 LEU A N 1
ATOM 752 C CA . LEU A 1 96 ? -4.496 -2.688 9.604 1.00 86.69 96 LEU A CA 1
ATOM 753 C C . LEU A 1 96 ? -5.875 -3.193 9.146 1.00 86.69 96 LEU A C 1
ATOM 755 O O . LEU A 1 96 ? -6.720 -2.390 8.743 1.00 86.69 96 LEU A O 1
ATOM 759 N N . ALA A 1 97 ? -6.141 -4.497 9.255 1.00 83.12 97 ALA A N 1
ATOM 760 C CA . ALA A 1 97 ? -7.445 -5.075 8.931 1.00 83.12 97 ALA A CA 1
ATOM 761 C C . ALA A 1 97 ? -8.561 -4.491 9.816 1.00 83.12 97 ALA A C 1
ATOM 763 O O . ALA A 1 97 ? -9.627 -4.123 9.316 1.00 83.12 97 ALA A O 1
ATOM 764 N N . LEU A 1 98 ? -8.298 -4.328 11.117 1.00 80.75 98 LEU A N 1
ATOM 765 C CA . LEU A 1 98 ? -9.230 -3.704 12.060 1.00 80.75 98 LEU A CA 1
ATOM 766 C C . LEU A 1 98 ? -9.474 -2.222 11.748 1.00 80.75 98 LEU A C 1
ATOM 768 O O . LEU A 1 98 ? -10.617 -1.769 11.829 1.00 80.75 98 LEU A O 1
ATOM 772 N N . VAL A 1 99 ? -8.441 -1.472 11.347 1.00 81.31 99 VAL A N 1
ATOM 773 C CA . VAL A 1 99 ? -8.594 -0.083 10.874 1.00 81.31 99 VAL A CA 1
ATOM 774 C C . VAL A 1 99 ? -9.520 -0.031 9.655 1.00 81.31 99 VAL A C 1
ATOM 776 O O . VAL A 1 99 ? -10.461 0.767 9.632 1.00 81.31 99 VAL A O 1
ATOM 779 N N . GLY A 1 100 ? -9.307 -0.911 8.671 1.00 76.25 100 GLY A N 1
ATOM 780 C CA . GLY A 1 100 ? -10.143 -0.993 7.471 1.00 76.25 100 GLY A CA 1
ATOM 781 C C . GLY A 1 100 ? -11.597 -1.370 7.773 1.00 76.25 100 GLY A C 1
ATOM 782 O O . GLY A 1 100 ? -12.525 -0.792 7.205 1.00 76.25 100 GLY A O 1
ATOM 783 N N . TRP A 1 101 ? -11.818 -2.293 8.709 1.00 75.06 101 TRP A N 1
ATOM 784 C CA . TRP A 1 101 ? -13.162 -2.673 9.140 1.00 75.06 101 TRP A CA 1
ATOM 785 C C . TRP A 1 101 ? -13.880 -1.543 9.881 1.00 75.06 101 TRP A C 1
ATOM 787 O O . TRP A 1 101 ? -15.034 -1.230 9.576 1.00 75.06 101 TRP A O 1
ATOM 797 N N . ARG A 1 102 ? -13.185 -0.867 10.802 1.00 72.88 102 ARG A N 1
ATOM 798 C CA . ARG A 1 102 ? -13.735 0.272 11.543 1.00 72.88 102 ARG A CA 1
ATOM 799 C C . ARG A 1 102 ? -14.141 1.419 10.620 1.00 72.88 102 ARG A C 1
ATOM 801 O O . ARG A 1 102 ? -15.126 2.098 10.889 1.00 72.88 102 ARG A O 1
ATOM 808 N N . ALA A 1 103 ? -13.428 1.614 9.513 1.00 70.12 103 ALA A N 1
ATOM 809 C CA . ALA A 1 103 ? -13.816 2.606 8.517 1.00 70.12 103 ALA A CA 1
ATOM 810 C C . ALA A 1 103 ? -15.198 2.319 7.884 1.00 70.12 103 ALA A C 1
ATOM 812 O O . ALA A 1 103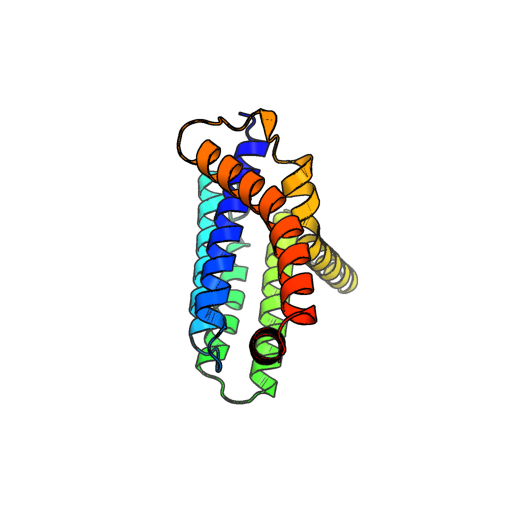 ? -15.849 3.247 7.410 1.00 70.12 103 ALA A O 1
ATOM 813 N N . LYS A 1 104 ? -15.674 1.063 7.898 1.00 67.94 104 LYS A N 1
ATOM 814 C CA . LYS A 1 104 ? -17.027 0.682 7.448 1.00 67.94 104 LYS A CA 1
ATOM 815 C C . LYS A 1 104 ? -18.052 0.664 8.587 1.00 67.94 104 LYS A C 1
ATOM 817 O O . LYS A 1 104 ? -19.187 1.093 8.392 1.00 67.94 104 LYS A O 1
ATOM 822 N N . ALA A 1 105 ? -17.678 0.156 9.760 1.00 60.06 105 ALA A N 1
ATOM 823 C CA . ALA A 1 105 ? -18.574 0.009 10.903 1.00 60.06 105 ALA A CA 1
ATOM 824 C C . ALA A 1 105 ? -18.400 1.183 11.882 1.00 60.06 105 ALA A C 1
ATOM 826 O O . ALA A 1 105 ? -17.462 1.223 12.671 1.00 60.06 105 ALA A O 1
ATOM 827 N N . ASN A 1 106 ? -19.337 2.135 11.865 1.00 55.72 106 ASN A N 1
ATOM 828 C CA . ASN A 1 106 ? -19.321 3.382 12.652 1.00 55.72 106 ASN A CA 1
ATOM 829 C C . ASN A 1 106 ? -19.236 3.213 14.195 1.00 55.72 106 ASN A C 1
ATOM 831 O O . ASN A 1 106 ? -19.243 4.213 14.910 1.00 55.72 106 ASN A O 1
ATOM 835 N N . LYS A 1 107 ? -19.201 1.984 14.736 1.00 57.66 107 LYS A N 1
ATOM 836 C CA . LYS A 1 107 ? -19.110 1.690 16.177 1.00 57.66 107 LYS A CA 1
ATOM 837 C C . LYS A 1 107 ? -18.277 0.432 16.430 1.00 57.66 107 LYS A C 1
ATOM 839 O O . LYS A 1 107 ? -18.554 -0.604 15.832 1.00 57.66 107 LYS A O 1
ATOM 844 N N . ILE A 1 108 ? -17.349 0.496 17.387 1.00 53.03 108 ILE A N 1
ATOM 845 C CA . ILE A 1 108 ? -16.820 -0.702 18.048 1.00 53.03 108 ILE A CA 1
ATOM 846 C C . ILE A 1 108 ? -17.866 -1.109 19.083 1.00 53.03 108 ILE A C 1
ATOM 848 O O . ILE A 1 108 ? -17.867 -0.635 20.214 1.00 53.03 108 ILE A O 1
ATOM 852 N N . ARG A 1 109 ? -18.831 -1.936 18.685 1.00 56.88 109 ARG A N 1
ATOM 853 C CA . ARG A 1 109 ? -19.556 -2.729 19.683 1.00 56.88 109 ARG A CA 1
ATOM 854 C C . ARG A 1 109 ? -18.657 -3.894 20.090 1.00 56.88 109 ARG A C 1
ATOM 856 O O . ARG A 1 109 ? -17.827 -4.315 19.288 1.00 56.88 109 ARG A O 1
ATOM 863 N N . LEU A 1 110 ? -18.820 -4.402 21.316 1.00 56.47 110 LEU A N 1
ATOM 864 C CA . LEU A 1 110 ? -18.304 -5.722 21.683 1.00 56.47 110 LEU A CA 1
ATOM 865 C C . LEU A 1 110 ? -18.948 -6.744 20.741 1.00 56.47 110 LEU A C 1
ATOM 867 O O . LEU A 1 110 ? -20.056 -7.219 20.973 1.00 56.47 110 LEU A O 1
ATOM 871 N N . ALA A 1 111 ? -18.270 -6.969 19.628 1.00 61.97 111 ALA A N 1
ATO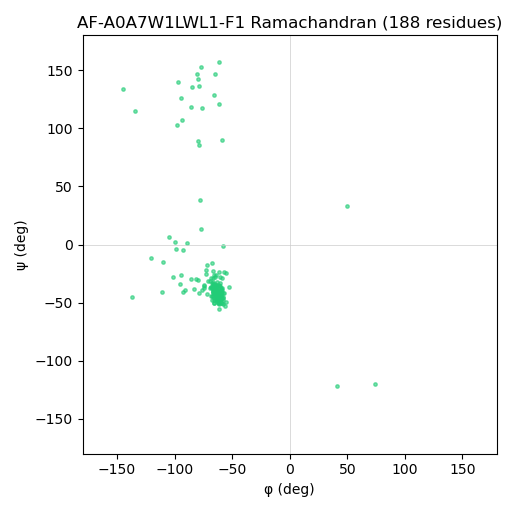M 872 C CA . ALA A 1 111 ? -18.619 -7.921 18.606 1.00 61.97 111 ALA A CA 1
ATOM 873 C C . ALA A 1 111 ? -18.151 -9.310 19.056 1.00 61.97 111 ALA A C 1
ATOM 875 O O . ALA A 1 111 ? -17.144 -9.437 19.762 1.00 61.97 111 ALA A O 1
ATOM 876 N N . GLY A 1 112 ? -18.882 -10.358 18.688 1.00 74.06 112 GLY A N 1
ATOM 877 C CA . GLY A 1 112 ? -18.460 -11.728 18.988 1.00 74.06 112 GLY A CA 1
ATOM 878 C C . GLY A 1 112 ? -17.120 -12.059 18.316 1.00 74.06 112 GLY A C 1
ATOM 879 O O . GLY A 1 112 ? -16.771 -11.480 17.289 1.00 74.06 112 GLY A O 1
ATOM 880 N N . VAL A 1 113 ? -16.370 -13.038 18.835 1.00 77.50 113 VAL A N 1
ATOM 881 C CA . VAL A 1 113 ? -15.101 -13.495 18.217 1.00 77.50 113 VAL A CA 1
ATOM 882 C C . VAL A 1 113 ? -15.291 -13.857 16.735 1.00 77.50 113 VAL A C 1
ATOM 884 O O . VAL A 1 113 ? -14.446 -13.547 15.897 1.00 77.50 113 VAL A O 1
ATOM 887 N N . MET A 1 114 ? -16.441 -14.448 16.395 1.00 80.00 114 MET A N 1
ATOM 888 C CA . MET A 1 114 ? -16.803 -14.787 15.016 1.00 80.00 114 MET A CA 1
ATOM 889 C C . MET A 1 114 ? -16.991 -13.549 14.124 1.00 80.00 114 MET A C 1
ATOM 891 O O . MET A 1 114 ? -16.602 -13.567 12.959 1.00 80.00 114 MET A O 1
ATOM 895 N N . GLU A 1 115 ? -17.537 -12.457 14.660 1.00 76.88 115 GLU A N 1
ATOM 896 C CA . GLU A 1 115 ? -17.720 -11.204 13.919 1.00 76.88 115 GLU A CA 1
ATOM 897 C C . GLU A 1 115 ? -16.369 -10.545 13.619 1.00 76.88 115 GLU A C 1
ATOM 899 O O . GLU A 1 115 ? -16.171 -10.037 12.518 1.00 76.88 115 GLU A O 1
ATOM 904 N N . TYR A 1 116 ? -15.403 -10.633 14.540 1.00 76.25 116 TYR A N 1
ATOM 905 C CA . TYR A 1 116 ? -14.027 -10.203 14.276 1.00 76.25 116 TYR A CA 1
ATOM 906 C C . TYR A 1 116 ? -13.335 -11.072 13.221 1.00 76.25 116 TYR A C 1
ATOM 908 O O . TYR A 1 116 ? -12.665 -10.538 12.338 1.00 76.25 116 TYR A O 1
ATOM 916 N N . ALA A 1 117 ? -13.519 -12.395 13.261 1.00 81.69 117 ALA A N 1
ATOM 917 C CA . ALA A 1 117 ? -12.968 -13.291 12.243 1.00 81.69 117 ALA A CA 1
ATOM 918 C C . ALA A 1 117 ? -13.532 -12.977 10.845 1.00 81.69 117 ALA A C 1
ATOM 920 O O . ALA A 1 117 ? -12.777 -12.856 9.879 1.00 81.69 117 ALA A O 1
ATOM 921 N N . GLN A 1 118 ? -14.848 -12.762 10.742 1.00 79.75 118 GLN A N 1
ATOM 922 C CA . GLN A 1 118 ? -15.494 -12.332 9.500 1.00 79.75 118 GLN A CA 1
ATOM 923 C C . GLN A 1 118 ? -15.021 -10.944 9.060 1.00 79.75 118 GLN A C 1
ATOM 925 O O . GLN A 1 118 ? -14.756 -10.734 7.879 1.00 79.75 118 GLN A O 1
ATOM 930 N N . ALA A 1 119 ? -14.868 -10.004 9.994 1.00 77.25 119 ALA A N 1
ATOM 931 C CA . ALA A 1 119 ? -14.365 -8.666 9.713 1.00 77.25 119 ALA A CA 1
ATOM 932 C C . ALA A 1 119 ? -12.961 -8.699 9.104 1.00 77.25 119 ALA A C 1
ATOM 934 O O . ALA A 1 119 ? -12.722 -8.034 8.098 1.00 77.25 119 ALA A O 1
ATOM 935 N N . ILE A 1 120 ? -12.061 -9.504 9.674 1.00 81.06 120 ILE A N 1
ATOM 936 C CA . ILE A 1 120 ? -10.711 -9.706 9.145 1.00 81.06 120 ILE A CA 1
ATOM 937 C C . ILE A 1 120 ? -10.789 -10.335 7.754 1.00 81.06 120 ILE A C 1
ATOM 939 O O . ILE A 1 120 ? -10.212 -9.786 6.823 1.00 81.06 120 ILE A O 1
ATOM 943 N N . ALA A 1 121 ? -11.561 -11.411 7.574 1.00 85.19 121 ALA A N 1
ATOM 944 C CA . ALA A 1 121 ? -11.698 -12.073 6.275 1.00 85.19 121 ALA A CA 1
ATOM 945 C C . ALA A 1 121 ? -12.214 -11.115 5.186 1.00 85.19 121 ALA A C 1
ATOM 947 O O . ALA A 1 121 ? -11.658 -11.046 4.089 1.00 85.19 121 ALA A O 1
ATOM 948 N N . VAL A 1 122 ? -13.238 -10.319 5.502 1.00 83.88 122 VAL A N 1
ATOM 949 C CA . VAL A 1 122 ? -13.789 -9.307 4.595 1.00 83.88 122 VAL A CA 1
ATOM 950 C C . VAL A 1 122 ? -12.779 -8.187 4.346 1.00 83.88 122 VAL A C 1
ATOM 952 O O . VAL A 1 122 ? -12.657 -7.736 3.208 1.00 83.88 122 VAL A O 1
ATOM 955 N N . ALA A 1 123 ? -12.051 -7.720 5.361 1.00 83.25 123 ALA A N 1
ATOM 956 C CA . ALA A 1 123 ? -11.027 -6.689 5.205 1.00 83.25 123 ALA A CA 1
ATOM 957 C C . ALA A 1 123 ? -9.879 -7.172 4.311 1.00 83.25 123 ALA A C 1
ATOM 959 O O . ALA A 1 123 ? -9.490 -6.448 3.399 1.00 83.25 123 ALA A O 1
ATOM 960 N N . THR A 1 124 ? -9.405 -8.404 4.497 1.00 83.25 124 THR A N 1
ATOM 961 C CA . THR A 1 124 ? -8.382 -9.033 3.654 1.00 83.25 124 THR A CA 1
ATOM 962 C C . THR A 1 124 ? -8.874 -9.206 2.220 1.00 83.25 124 THR A C 1
ATOM 964 O O . THR A 1 124 ? -8.182 -8.808 1.287 1.00 83.25 124 THR A O 1
ATOM 967 N N . ALA A 1 125 ? -10.093 -9.718 2.022 1.00 86.12 125 ALA A N 1
ATOM 968 C CA . ALA A 1 125 ? -10.679 -9.839 0.689 1.00 86.12 125 ALA A CA 1
ATOM 969 C C . ALA A 1 125 ? -10.809 -8.468 0.005 1.00 86.12 125 ALA A C 1
ATOM 971 O O . ALA A 1 125 ? -10.467 -8.321 -1.165 1.00 86.12 125 ALA A O 1
ATOM 972 N N . ASN A 1 126 ? -11.234 -7.433 0.736 1.00 85.19 126 ASN A N 1
ATOM 973 C CA . ASN A 1 126 ? -11.253 -6.073 0.203 1.00 85.19 126 ASN A CA 1
ATOM 974 C C . ASN A 1 126 ? -9.835 -5.560 -0.089 1.00 85.19 126 ASN A C 1
ATOM 976 O O . ASN A 1 126 ? -9.632 -4.960 -1.131 1.00 85.19 126 ASN A O 1
ATOM 980 N N . ALA A 1 127 ? -8.840 -5.805 0.759 1.00 83.75 127 ALA A N 1
ATOM 981 C CA . ALA A 1 127 ? -7.472 -5.354 0.502 1.00 83.75 127 ALA A CA 1
ATOM 982 C C . ALA A 1 127 ? -6.898 -5.951 -0.795 1.00 83.75 127 ALA A C 1
ATOM 984 O O . ALA A 1 127 ? -6.215 -5.252 -1.538 1.00 83.75 127 ALA A O 1
ATOM 985 N N . LEU A 1 128 ? -7.223 -7.213 -1.094 1.00 85.12 128 LEU A N 1
ATOM 986 C CA . LEU A 1 128 ? -6.771 -7.898 -2.307 1.00 85.12 128 LEU A CA 1
ATOM 987 C C . LEU A 1 128 ? -7.577 -7.502 -3.550 1.00 85.12 128 LEU A C 1
ATOM 989 O O . LEU A 1 128 ? -7.006 -7.303 -4.620 1.00 85.12 128 LEU A O 1
ATOM 993 N N . PHE A 1 129 ? -8.902 -7.386 -3.424 1.00 87.06 129 PHE A N 1
ATOM 994 C CA . PHE A 1 129 ? -9.789 -7.275 -4.583 1.00 87.06 129 PHE A CA 1
ATOM 995 C C . P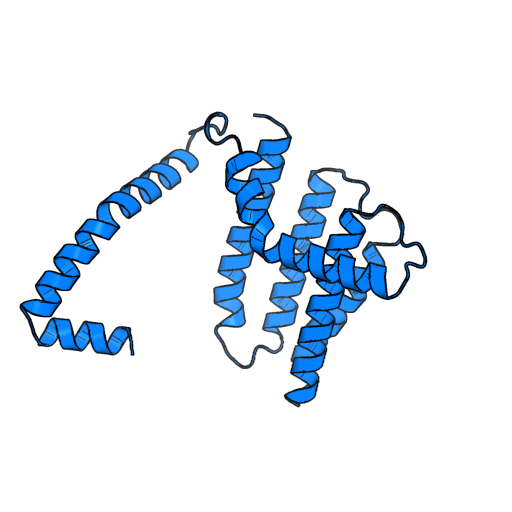HE A 1 129 ? -10.430 -5.902 -4.772 1.00 87.06 129 PHE A C 1
ATOM 997 O O . PHE A 1 129 ? -10.928 -5.641 -5.862 1.00 87.06 129 PHE A O 1
ATOM 1004 N N . ALA A 1 130 ? -10.415 -5.000 -3.784 1.00 84.81 130 ALA A N 1
ATOM 1005 C CA . ALA A 1 130 ? -11.083 -3.696 -3.894 1.00 84.81 130 ALA A CA 1
ATOM 1006 C C . ALA A 1 130 ? -10.436 -2.771 -4.932 1.00 84.81 130 ALA A C 1
ATOM 1008 O O . ALA A 1 130 ? -11.088 -1.832 -5.384 1.00 84.81 130 ALA A O 1
ATOM 1009 N N . PHE A 1 131 ? -9.208 -3.061 -5.371 1.00 84.94 131 PHE A N 1
ATOM 1010 C CA . PHE A 1 131 ? -8.607 -2.365 -6.504 1.00 84.94 131 PHE A CA 1
ATOM 1011 C C . PHE A 1 131 ? -9.451 -2.502 -7.782 1.00 84.94 131 PHE A C 1
ATOM 1013 O O . PHE A 1 131 ? -9.650 -1.513 -8.479 1.00 84.94 131 PHE A O 1
ATOM 1020 N N . PHE A 1 132 ? -10.005 -3.685 -8.072 1.00 85.81 132 PHE A N 1
ATOM 1021 C CA . PHE A 1 132 ? -10.792 -3.913 -9.288 1.00 85.81 132 PHE A CA 1
ATOM 1022 C C . PHE A 1 132 ? -12.057 -3.043 -9.377 1.00 85.81 132 PHE A C 1
ATOM 1024 O O . PHE A 1 132 ? -12.190 -2.315 -10.362 1.00 85.81 132 PHE A O 1
ATOM 1031 N N . PRO A 1 133 ? -12.983 -3.044 -8.396 1.00 83.94 133 PRO A N 1
ATOM 1032 C CA . PRO A 1 133 ? -14.149 -2.170 -8.446 1.00 83.94 133 PRO A CA 1
ATOM 1033 C C . PRO A 1 133 ? -13.752 -0.691 -8.373 1.00 83.94 133 PRO A C 1
ATOM 1035 O O . PRO A 1 133 ? -14.368 0.124 -9.059 1.00 83.94 133 PRO A O 1
ATOM 1038 N N . LEU A 1 134 ? -12.694 -0.338 -7.631 1.00 84.88 134 LEU A N 1
ATOM 1039 C CA . LEU A 1 134 ? -12.201 1.038 -7.570 1.00 84.88 134 LEU A CA 1
ATOM 1040 C C . LEU A 1 134 ? -11.737 1.528 -8.953 1.00 84.88 134 LEU A C 1
ATOM 1042 O O . LEU A 1 134 ? -12.177 2.573 -9.427 1.00 84.88 134 LEU A O 1
ATOM 1046 N N . ALA A 1 135 ? -10.880 0.757 -9.621 1.00 85.06 135 ALA A N 1
ATOM 1047 C CA . ALA A 1 135 ? -10.298 1.124 -10.905 1.00 85.06 135 ALA A CA 1
ATOM 1048 C C . ALA A 1 135 ? -11.292 1.001 -12.067 1.00 85.06 135 ALA A C 1
ATOM 1050 O O . ALA A 1 135 ? -11.240 1.808 -12.988 1.00 85.06 135 ALA A O 1
ATOM 1051 N N . LEU A 1 136 ? -12.191 0.012 -12.054 1.00 84.00 136 LEU A N 1
ATOM 1052 C CA . LEU A 1 136 ? -13.076 -0.271 -13.192 1.00 84.00 136 LEU A CA 1
ATOM 1053 C C . LEU A 1 136 ? -14.453 0.390 -13.079 1.00 84.00 136 LEU A C 1
ATOM 1055 O O . LEU A 1 136 ? -15.035 0.743 -14.101 1.00 84.00 136 LEU A O 1
ATOM 1059 N N . SER A 1 137 ? -14.995 0.522 -11.864 1.00 79.88 137 SER A N 1
ATOM 1060 C CA . SER A 1 137 ? -16.378 0.979 -11.641 1.00 79.88 137 SER A CA 1
ATOM 1061 C C . SER A 1 137 ? -16.459 2.366 -11.001 1.00 79.88 137 SER A C 1
ATOM 1063 O O . SER A 1 137 ? -17.299 3.172 -11.402 1.00 79.88 137 SER A O 1
ATOM 1065 N N . ASP A 1 138 ? -15.597 2.672 -10.026 1.00 81.62 138 ASP A N 1
ATOM 1066 C CA . ASP A 1 138 ? -15.671 3.941 -9.284 1.00 81.62 138 ASP A CA 1
ATOM 1067 C C . ASP A 1 138 ? -15.013 5.115 -10.029 1.00 81.62 138 ASP A C 1
ATOM 1069 O O . ASP A 1 138 ? -15.435 6.273 -9.894 1.00 81.62 138 ASP A O 1
ATOM 1073 N N . VAL A 1 139 ? -13.993 4.828 -10.842 1.00 81.94 139 VAL A N 1
ATOM 1074 C CA . VAL A 1 139 ? -13.303 5.823 -11.669 1.00 81.94 139 VAL A CA 1
ATOM 1075 C C . VAL A 1 139 ? -13.921 5.865 -13.062 1.00 81.94 139 VAL A C 1
ATOM 1077 O O . VAL A 1 139 ? -13.719 4.987 -13.899 1.00 81.94 139 VAL A O 1
ATOM 1080 N N . GLN A 1 140 ? -14.660 6.939 -13.342 1.00 83.19 140 GLN A N 1
ATOM 1081 C CA . GLN A 1 140 ? -15.175 7.212 -14.679 1.00 83.19 140 GLN A CA 1
ATOM 1082 C C . GLN A 1 140 ? -14.059 7.805 -15.541 1.00 83.19 140 GLN A C 1
ATOM 1084 O O . GLN A 1 140 ? -13.934 9.019 -15.673 1.00 83.19 140 GLN A O 1
ATOM 1089 N N . TRP A 1 141 ? -13.244 6.942 -16.151 1.00 80.25 141 TRP A N 1
ATOM 1090 C CA . TRP A 1 141 ? -12.098 7.340 -16.985 1.00 80.25 141 TRP A CA 1
ATOM 1091 C C . TRP A 1 141 ? -12.453 8.285 -18.140 1.00 80.25 141 TRP A C 1
ATOM 1093 O O . TRP A 1 141 ? -11.605 9.050 -18.589 1.00 80.25 141 TRP A O 1
ATOM 1103 N N . LYS A 1 142 ? -13.710 8.254 -18.601 1.00 76.75 142 LYS A N 1
ATOM 1104 C CA . LYS A 1 142 ? -14.235 9.146 -19.646 1.00 76.75 142 LYS A CA 1
ATOM 1105 C C . LYS A 1 142 ? -14.347 10.605 -19.187 1.00 76.75 142 LYS A C 1
ATOM 1107 O O . LYS A 1 142 ? -14.194 11.503 -20.006 1.00 76.75 142 LYS A O 1
ATOM 1112 N N . ASP A 1 143 ? -14.555 10.824 -17.891 1.00 74.25 143 ASP A N 1
ATOM 1113 C CA . ASP A 1 143 ? -14.749 12.144 -17.283 1.00 74.25 143 ASP A CA 1
ATOM 1114 C C . ASP A 1 143 ? -13.442 12.759 -16.769 1.00 74.25 143 ASP A C 1
ATOM 1116 O O . ASP A 1 143 ? -13.433 13.892 -16.274 1.00 74.25 143 ASP A O 1
ATOM 1120 N N . VAL A 1 144 ? -12.340 12.005 -16.840 1.00 74.25 144 VAL A N 1
ATOM 1121 C CA . VAL A 1 144 ? -11.022 12.474 -16.422 1.00 74.25 144 VAL A CA 1
ATOM 1122 C C . VAL A 1 144 ? -10.489 13.416 -17.500 1.00 74.25 144 VAL A C 1
ATOM 1124 O O . VAL A 1 144 ? -10.283 12.985 -18.638 1.00 74.25 144 VAL A O 1
ATOM 1127 N N . PRO A 1 145 ? -10.249 14.701 -17.182 1.00 69.81 145 PRO A N 1
ATOM 1128 C CA . PRO A 1 145 ? -9.763 15.649 -18.170 1.00 69.81 145 PRO A CA 1
ATOM 1129 C C . PRO A 1 145 ? -8.397 15.196 -18.706 1.00 69.81 145 PRO A C 1
ATOM 1131 O O . PRO A 1 145 ? -7.420 15.052 -17.966 1.00 69.81 145 PRO A O 1
ATOM 1134 N N . GLN A 1 146 ? -8.318 14.974 -20.021 1.00 67.88 146 GLN A N 1
ATOM 1135 C CA . GLN A 1 146 ? -7.084 14.602 -20.731 1.00 67.88 146 GLN A CA 1
ATOM 1136 C C . GLN A 1 146 ? -6.165 15.814 -20.971 1.00 67.88 146 GLN A C 1
ATOM 1138 O O . GLN A 1 146 ? -5.562 15.971 -22.033 1.00 67.88 146 GLN A O 1
ATOM 1143 N N . THR A 1 147 ? -6.089 16.723 -20.005 1.00 61.56 147 THR A N 1
ATOM 1144 C CA . THR A 1 147 ? -5.317 17.962 -20.104 1.00 61.56 147 THR A CA 1
ATOM 1145 C C . THR A 1 147 ? -3.923 17.774 -19.504 1.00 61.56 147 THR A C 1
ATOM 1147 O O . THR A 1 147 ? -3.787 17.362 -18.354 1.00 61.56 147 THR A O 1
ATOM 1150 N N . GLY A 1 148 ? -2.877 18.095 -20.273 1.00 73.25 148 GLY A N 1
ATOM 1151 C CA . GLY A 1 148 ? -1.484 18.092 -19.809 1.00 73.25 148 GLY A CA 1
ATOM 1152 C C . GLY A 1 148 ? -0.878 16.693 -19.632 1.00 73.25 148 GLY A C 1
ATOM 1153 O O . GLY A 1 148 ? -0.757 15.929 -20.592 1.00 73.25 148 GLY A O 1
ATOM 1154 N N . TRP A 1 149 ? -0.448 16.364 -18.409 1.00 68.31 149 TRP A N 1
ATOM 1155 C CA . TRP A 1 149 ? 0.323 15.150 -18.094 1.00 68.31 149 TRP A CA 1
ATOM 1156 C C . TRP A 1 149 ? -0.488 13.848 -18.217 1.00 68.31 149 TRP A C 1
ATOM 1158 O O . TRP A 1 149 ? 0.051 12.837 -18.662 1.00 68.31 149 TRP A O 1
ATOM 1168 N N . SER A 1 150 ? -1.801 13.871 -17.954 1.00 72.25 150 SER A N 1
ATOM 1169 C CA . SER A 1 150 ? -2.661 12.679 -18.077 1.00 72.25 150 SER A CA 1
ATOM 1170 C C . SER A 1 150 ? -2.703 12.126 -19.508 1.00 72.25 150 SER A C 1
ATOM 1172 O O . SER A 1 150 ? -2.694 10.911 -19.706 1.00 72.25 150 SER A O 1
ATOM 1174 N N . ARG A 1 151 ? -2.667 13.001 -20.523 1.00 74.44 151 ARG A N 1
ATOM 1175 C CA . ARG A 1 151 ? -2.582 12.609 -21.940 1.00 74.44 151 ARG A CA 1
ATOM 1176 C C . ARG A 1 151 ? -1.274 11.886 -22.256 1.00 74.44 151 ARG A C 1
ATOM 1178 O O . ARG A 1 151 ? -1.288 10.926 -23.021 1.00 74.44 151 ARG A O 1
ATOM 1185 N N . HIS A 1 152 ? -0.167 12.329 -21.660 1.00 80.69 152 HIS A N 1
ATOM 1186 C CA . HIS A 1 152 ? 1.139 11.696 -21.838 1.00 80.69 152 HIS A CA 1
ATOM 1187 C C . HIS A 1 152 ? 1.160 10.313 -21.191 1.00 80.69 152 HIS A C 1
ATOM 1189 O O . HIS A 1 152 ? 1.573 9.359 -21.838 1.00 80.69 152 HIS A O 1
ATOM 1195 N N . VAL A 1 153 ? 0.626 10.172 -19.974 1.00 81.38 153 VAL A N 1
ATOM 1196 C CA . VAL A 1 153 ? 0.504 8.870 -19.297 1.00 81.38 153 VAL A CA 1
ATOM 1197 C C . VAL A 1 153 ? -0.313 7.885 -20.139 1.00 81.38 153 VAL A C 1
ATOM 1199 O O . VAL A 1 153 ? 0.123 6.759 -20.365 1.00 81.38 153 VAL A O 1
ATOM 1202 N N . TRP A 1 154 ? -1.455 8.315 -20.684 1.00 80.38 154 TRP A N 1
ATOM 1203 C C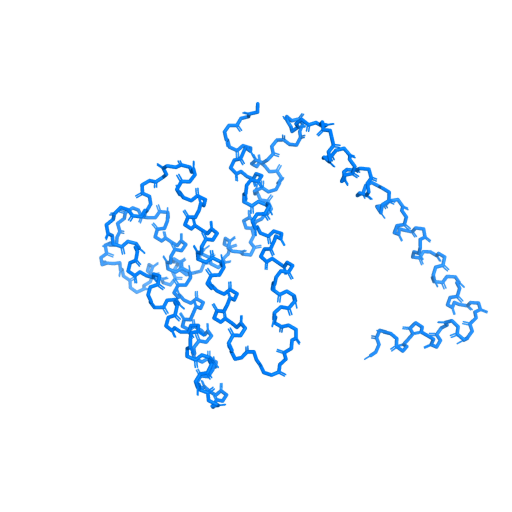A . TRP A 1 154 ? -2.259 7.477 -21.579 1.00 80.38 154 TRP A CA 1
ATOM 1204 C C . TRP A 1 154 ? -1.550 7.135 -22.892 1.00 80.38 154 TRP A C 1
ATOM 1206 O O . TRP A 1 154 ? -1.717 6.026 -23.400 1.00 80.38 154 TRP A O 1
ATOM 1216 N N . ALA A 1 155 ? -0.759 8.057 -23.443 1.00 84.00 155 ALA A N 1
ATOM 1217 C CA . ALA A 1 155 ? 0.044 7.800 -24.634 1.00 84.00 155 ALA A CA 1
ATOM 1218 C C . ALA A 1 155 ? 1.150 6.770 -24.358 1.00 84.00 155 ALA A C 1
ATOM 1220 O O . ALA A 1 155 ? 1.305 5.837 -25.141 1.00 84.00 155 ALA A O 1
ATOM 1221 N N . VAL A 1 156 ? 1.856 6.887 -23.228 1.00 88.06 156 VAL A N 1
ATOM 1222 C CA . VAL A 1 156 ? 2.884 5.927 -22.795 1.00 88.06 156 VAL A CA 1
ATOM 1223 C C . VAL A 1 156 ? 2.256 4.560 -22.542 1.00 88.06 156 VAL A C 1
ATOM 1225 O O . VAL A 1 156 ? 2.754 3.578 -23.074 1.00 88.06 156 VAL A O 1
ATOM 1228 N N . LEU A 1 157 ? 1.137 4.476 -21.815 1.00 86.94 157 LEU A N 1
ATOM 1229 C CA . LEU A 1 157 ? 0.453 3.201 -21.568 1.00 86.94 157 LEU A CA 1
ATOM 1230 C C . LEU A 1 157 ? 0.015 2.520 -22.867 1.00 86.94 157 LEU A C 1
ATOM 1232 O O . LEU A 1 157 ? 0.238 1.324 -23.036 1.00 86.94 157 LEU A O 1
ATOM 1236 N N . ARG A 1 158 ? -0.575 3.272 -23.806 1.00 87.75 158 ARG A N 1
ATOM 1237 C CA . ARG A 1 158 ? -0.943 2.737 -25.127 1.00 87.75 158 ARG A CA 1
ATOM 1238 C C . ARG A 1 158 ? 0.285 2.300 -25.919 1.00 87.75 158 ARG A C 1
ATOM 1240 O O . ARG A 1 158 ? 0.261 1.225 -26.505 1.00 87.75 158 ARG A O 1
ATOM 1247 N N . GLY A 1 159 ? 1.345 3.104 -25.913 1.00 91.31 159 GLY A N 1
ATOM 1248 C CA . GLY A 1 159 ? 2.610 2.772 -26.562 1.00 91.31 159 GLY A CA 1
ATOM 1249 C C . GLY A 1 159 ? 3.215 1.489 -25.997 1.00 91.31 159 GLY A C 1
ATOM 1250 O O . GLY A 1 159 ? 3.551 0.593 -26.761 1.00 91.31 159 GLY A O 1
ATOM 1251 N N . LEU A 1 160 ? 3.261 1.358 -24.670 1.00 92.75 160 LEU A N 1
ATOM 1252 C CA . LEU A 1 160 ? 3.748 0.169 -23.977 1.00 92.75 160 LEU A CA 1
ATOM 1253 C C . LEU A 1 160 ? 2.895 -1.061 -24.305 1.00 92.75 160 LEU A C 1
ATOM 1255 O O . LEU A 1 160 ? 3.443 -2.120 -24.582 1.00 92.75 160 LEU A O 1
ATOM 1259 N N . PHE A 1 161 ? 1.567 -0.921 -24.328 1.00 94.25 161 PHE A N 1
ATOM 1260 C CA . PHE A 1 161 ? 0.654 -2.018 -24.657 1.00 94.25 161 PHE A CA 1
ATOM 1261 C C . PHE A 1 161 ? 0.826 -2.517 -26.096 1.00 94.25 161 PHE A C 1
ATOM 1263 O O . PHE A 1 161 ? 0.703 -3.709 -26.351 1.00 94.25 161 PHE A O 1
ATOM 1270 N N . ILE A 1 162 ? 1.138 -1.619 -27.033 1.00 93.62 162 ILE A N 1
ATOM 1271 C CA . ILE A 1 162 ? 1.433 -1.978 -28.427 1.00 93.62 162 ILE A CA 1
ATOM 1272 C C . ILE A 1 162 ? 2.847 -2.567 -28.552 1.00 93.62 162 ILE A C 1
ATOM 1274 O O . ILE A 1 162 ? 3.055 -3.519 -29.301 1.00 93.62 162 ILE A O 1
ATOM 1278 N N . ALA A 1 163 ? 3.819 -2.021 -27.819 1.00 94.50 163 ALA A N 1
ATOM 1279 C CA . ALA A 1 163 ? 5.214 -2.439 -27.889 1.00 94.50 163 ALA A CA 1
ATOM 1280 C C . ALA A 1 163 ? 5.472 -3.786 -27.201 1.00 94.50 163 ALA A C 1
ATOM 1282 O O . ALA A 1 163 ? 6.297 -4.551 -27.684 1.00 94.50 163 ALA A O 1
ATOM 1283 N N . LEU A 1 164 ? 4.775 -4.101 -26.105 1.00 93.81 164 LEU A N 1
ATOM 1284 C CA . LEU A 1 164 ? 4.983 -5.325 -25.320 1.00 93.81 164 LEU A CA 1
ATOM 1285 C C . LEU A 1 164 ? 4.840 -6.612 -26.149 1.00 93.81 164 LEU A C 1
ATOM 1287 O O . LEU A 1 164 ? 5.779 -7.406 -26.144 1.00 93.81 164 LEU A O 1
ATOM 1291 N N . PRO A 1 165 ? 3.738 -6.834 -26.897 1.00 94.69 165 PRO A N 1
ATOM 1292 C CA . PRO A 1 165 ? 3.601 -8.012 -27.751 1.00 94.69 165 PRO A CA 1
ATOM 1293 C C . PRO A 1 165 ? 4.698 -8.087 -28.813 1.00 94.69 165 PRO A C 1
ATOM 1295 O O . PRO A 1 165 ? 5.224 -9.161 -29.089 1.00 94.69 165 PRO A O 1
ATOM 1298 N N . LEU A 1 166 ? 5.070 -6.938 -29.381 1.00 94.56 166 LEU A N 1
ATOM 1299 C CA . LEU A 1 166 ? 6.100 -6.848 -30.407 1.00 94.56 166 LEU A CA 1
ATOM 1300 C C . LEU A 1 166 ? 7.474 -7.242 -29.843 1.00 94.56 166 LEU A C 1
ATOM 1302 O O . LEU A 1 166 ? 8.153 -8.098 -30.402 1.00 94.56 166 LEU A O 1
ATOM 1306 N N . LEU A 1 167 ? 7.853 -6.657 -28.704 1.00 92.94 167 LEU A N 1
ATOM 1307 C CA . LEU A 1 167 ? 9.086 -6.969 -27.983 1.00 92.94 167 LEU A CA 1
ATOM 1308 C C . LEU A 1 167 ? 9.125 -8.429 -27.542 1.00 92.94 167 LEU A C 1
ATOM 1310 O O . LEU A 1 167 ? 10.186 -9.037 -27.583 1.00 92.94 167 LEU A O 1
ATOM 1314 N N . PHE A 1 168 ? 7.985 -9.002 -27.161 1.00 93.56 168 PHE A N 1
ATOM 1315 C CA . PHE A 1 168 ? 7.901 -10.410 -26.798 1.00 93.56 168 PHE A CA 1
ATOM 1316 C C . PHE A 1 168 ? 8.168 -11.320 -28.001 1.00 93.56 168 PHE A C 1
ATOM 1318 O O . PHE A 1 168 ? 9.028 -12.193 -27.928 1.00 93.56 168 PHE A O 1
ATOM 1325 N N . VAL A 1 169 ? 7.495 -11.084 -29.133 1.00 95.50 169 VAL A N 1
ATOM 1326 C CA . VAL A 1 169 ? 7.699 -11.870 -30.362 1.00 95.50 169 VAL A CA 1
ATOM 1327 C C . VAL A 1 169 ? 9.138 -11.744 -30.858 1.00 95.50 169 VAL A C 1
ATOM 1329 O O . VAL A 1 169 ? 9.793 -12.759 -31.084 1.00 95.50 169 VAL A O 1
ATOM 1332 N N . PHE A 1 170 ? 9.661 -10.523 -30.994 1.00 93.25 170 PHE A N 1
ATOM 1333 C CA . PHE A 1 170 ? 11.040 -10.335 -31.449 1.00 93.25 170 PHE A CA 1
ATOM 1334 C C . PHE A 1 170 ? 12.059 -10.845 -30.434 1.00 93.25 170 PHE A C 1
ATOM 1336 O O . PHE A 1 170 ? 13.043 -11.450 -30.839 1.00 93.25 170 PHE A O 1
ATOM 1343 N N . GLY A 1 171 ? 11.824 -10.657 -29.136 1.00 91.94 171 GLY A N 1
ATOM 1344 C CA . GLY A 1 171 ? 12.693 -11.174 -28.081 1.00 91.94 171 GLY A CA 1
ATOM 1345 C C . GLY A 1 171 ? 12.806 -12.697 -28.122 1.00 91.94 171 GLY A C 1
ATOM 1346 O O . GLY A 1 171 ? 13.913 -13.223 -28.045 1.00 91.94 171 GLY A O 1
ATOM 1347 N N . LEU A 1 172 ? 11.690 -13.403 -28.333 1.00 92.50 172 LEU A N 1
ATOM 1348 C 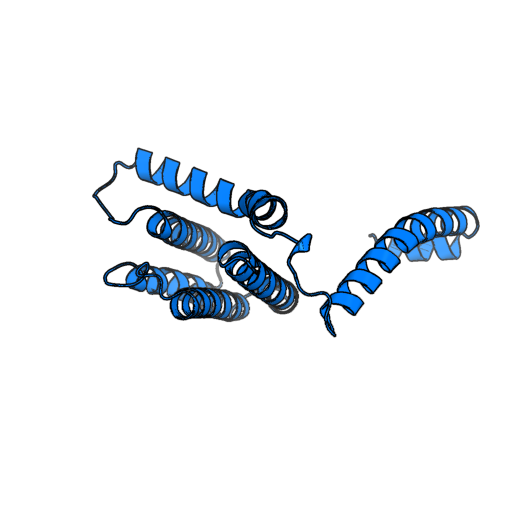CA . LEU A 1 172 ? 11.690 -14.858 -28.515 1.00 92.50 172 LEU A CA 1
ATOM 1349 C C . LEU A 1 172 ? 12.392 -15.287 -29.806 1.00 92.50 172 LEU A C 1
ATOM 1351 O O . LEU A 1 172 ? 13.142 -16.258 -29.799 1.00 92.50 172 LEU A O 1
ATOM 1355 N N . LEU A 1 173 ? 12.178 -14.566 -30.910 1.00 93.69 173 LEU A N 1
ATOM 1356 C CA . LEU A 1 173 ? 12.863 -14.856 -32.172 1.00 93.69 173 LEU A CA 1
ATOM 1357 C C . LEU A 1 173 ? 14.379 -14.660 -32.052 1.00 93.69 173 LEU A C 1
ATOM 1359 O O . LEU A 1 173 ? 15.132 -15.496 -32.539 1.00 93.69 173 LEU A O 1
ATOM 1363 N N . PHE A 1 174 ? 14.828 -13.596 -31.381 1.00 91.56 174 PHE A N 1
ATOM 1364 C CA . PHE A 1 174 ? 16.249 -13.361 -31.125 1.00 91.56 174 PHE A CA 1
ATOM 1365 C C . PHE A 1 174 ? 16.849 -14.420 -30.202 1.00 91.56 174 PHE A C 1
ATOM 1367 O O . PHE A 1 174 ? 17.939 -14.903 -30.483 1.00 91.56 174 PHE A O 1
ATOM 1374 N N . MET A 1 175 ? 16.124 -14.833 -29.160 1.00 92.31 175 MET A N 1
ATOM 1375 C CA . MET A 1 175 ? 16.536 -15.941 -28.294 1.00 92.31 175 MET A CA 1
ATOM 1376 C C . MET A 1 175 ? 16.703 -17.246 -29.083 1.00 92.31 175 MET A C 1
ATOM 1378 O O . MET A 1 175 ? 17.669 -17.960 -28.872 1.00 92.31 175 MET A O 1
ATOM 1382 N N . ALA A 1 176 ? 15.802 -17.543 -30.023 1.00 90.50 176 ALA A N 1
ATOM 1383 C CA . ALA A 1 176 ? 15.896 -18.752 -30.842 1.00 90.50 176 ALA A CA 1
ATOM 1384 C C . ALA A 1 176 ? 17.009 -18.692 -31.905 1.00 90.50 176 ALA A C 1
ATOM 1386 O O . ALA A 1 176 ? 17.475 -19.732 -32.367 1.00 90.50 176 ALA A O 1
ATOM 1387 N N . ALA A 1 177 ? 17.397 -17.489 -32.336 1.00 90.81 177 ALA A N 1
ATOM 1388 C CA . ALA A 1 177 ? 18.359 -17.288 -33.415 1.00 90.81 177 ALA A CA 1
ATOM 1389 C C . ALA A 1 177 ? 19.807 -17.103 -32.929 1.00 90.81 177 ALA A C 1
ATOM 1391 O O . ALA A 1 177 ? 20.730 -17.391 -33.691 1.00 90.81 177 ALA A O 1
ATOM 1392 N N . ASP A 1 178 ? 20.019 -16.620 -31.700 1.00 89.25 178 ASP A N 1
ATOM 1393 C CA . ASP A 1 178 ? 21.341 -16.290 -31.160 1.00 89.25 178 ASP A CA 1
ATOM 1394 C C . ASP A 1 178 ? 21.533 -16.829 -29.731 1.00 89.25 178 ASP A C 1
ATOM 1396 O O . ASP A 1 178 ? 20.913 -16.364 -28.772 1.00 89.25 178 ASP A O 1
ATOM 1400 N N . ALA A 1 179 ? 22.474 -17.767 -29.589 1.00 86.81 179 ALA A N 1
ATOM 1401 C CA . ALA A 1 179 ? 22.834 -18.398 -28.322 1.00 86.81 179 ALA A CA 1
ATOM 1402 C C . ALA A 1 179 ? 23.432 -17.417 -27.289 1.00 86.81 179 ALA A C 1
ATOM 1404 O O . ALA A 1 179 ? 23.321 -17.643 -26.083 1.00 86.81 179 ALA A O 1
ATOM 1405 N N . VAL A 1 180 ? 24.061 -16.315 -27.721 1.00 86.88 180 VAL A N 1
ATOM 1406 C CA . VAL A 1 180 ? 24.570 -15.283 -26.799 1.00 86.88 180 VAL A CA 1
ATOM 1407 C C . VAL A 1 180 ? 23.407 -14.494 -26.200 1.00 86.88 180 VAL A C 1
ATOM 1409 O O . VAL A 1 180 ? 23.393 -14.232 -24.994 1.00 86.88 180 VAL A O 1
ATOM 1412 N N . PHE A 1 181 ? 22.412 -14.145 -27.019 1.00 86.31 181 PHE A N 1
ATOM 1413 C CA . PHE A 1 181 ? 21.204 -13.466 -26.552 1.00 86.31 181 PHE A CA 1
ATOM 1414 C C . PHE A 1 181 ? 20.364 -14.378 -25.651 1.00 86.31 181 PHE A C 1
ATOM 1416 O O . PHE A 1 181 ? 19.905 -13.941 -24.597 1.00 86.31 181 PHE A O 1
ATOM 1423 N N . GLU A 1 182 ? 20.236 -15.658 -26.004 1.00 88.44 182 GLU A N 1
ATOM 1424 C CA . GLU A 1 182 ? 19.630 -16.681 -25.147 1.00 88.44 182 GLU A CA 1
ATOM 1425 C C . GLU A 1 182 ? 20.312 -16.760 -23.775 1.00 88.44 182 GLU A C 1
ATOM 1427 O O . GLU A 1 182 ? 19.644 -16.682 -22.741 1.00 88.44 182 GLU A O 1
ATOM 1432 N N . GLY A 1 183 ? 21.646 -16.832 -23.751 1.00 86.19 183 GLY A N 1
ATOM 1433 C CA . GLY A 1 183 ? 22.420 -16.860 -22.511 1.00 86.19 183 GLY A CA 1
ATOM 1434 C C . GLY A 1 183 ? 22.212 -15.614 -21.645 1.00 86.19 183 GLY A C 1
ATOM 1435 O O . GLY A 1 183 ? 22.038 -15.729 -20.433 1.00 86.19 183 GLY A O 1
ATOM 1436 N N . LEU A 1 184 ? 22.177 -14.421 -22.247 1.00 87.31 184 LEU A N 1
ATOM 1437 C CA . LEU A 1 184 ? 21.905 -13.169 -21.531 1.00 87.31 184 LEU A CA 1
ATOM 1438 C C . LEU A 1 184 ? 20.510 -13.155 -20.904 1.00 87.31 184 LEU A C 1
ATOM 1440 O O . LEU A 1 184 ? 20.368 -12.773 -19.745 1.00 87.31 184 LEU A O 1
ATOM 1444 N N . VAL A 1 185 ? 19.490 -13.577 -21.651 1.00 87.81 185 VAL A N 1
ATOM 1445 C CA . VAL A 1 185 ? 18.114 -13.595 -21.152 1.00 87.81 185 VAL A CA 1
ATOM 1446 C C . VAL A 1 185 ? 17.965 -14.605 -20.013 1.00 87.81 185 VAL A C 1
ATOM 1448 O O . VAL A 1 185 ? 17.435 -14.255 -18.960 1.00 87.81 185 VAL A O 1
ATOM 1451 N N . ASN A 1 186 ? 18.499 -15.816 -20.170 1.00 87.25 186 ASN A N 1
ATOM 1452 C CA . ASN A 1 186 ? 18.443 -16.841 -19.128 1.00 87.25 186 ASN A CA 1
ATOM 1453 C C . ASN A 1 186 ? 19.160 -16.406 -17.842 1.00 87.25 186 ASN A C 1
ATOM 1455 O O . ASN A 1 186 ? 18.669 -16.689 -16.759 1.00 87.25 186 ASN A O 1
ATOM 1459 N N . ASN A 1 187 ? 20.259 -15.653 -17.940 1.00 86.62 187 ASN A N 1
ATOM 1460 C CA . ASN A 1 187 ? 20.970 -15.118 -16.773 1.00 86.62 187 ASN A CA 1
ATOM 1461 C C . ASN A 1 187 ? 20.239 -13.966 -16.061 1.00 86.62 187 ASN A C 1
ATOM 1463 O O . ASN A 1 187 ? 20.545 -13.681 -14.910 1.00 86.62 187 ASN A O 1
ATOM 1467 N N . VAL A 1 188 ? 19.322 -13.264 -16.735 1.00 83.81 188 VAL A N 1
ATOM 1468 C CA . VAL A 1 188 ? 18.521 -12.183 -16.126 1.00 83.81 188 VAL A CA 1
ATOM 1469 C C . VAL A 1 188 ? 17.274 -12.732 -15.428 1.00 83.81 188 VAL A C 1
ATOM 1471 O O . VAL A 1 188 ? 16.794 -12.128 -14.470 1.00 83.81 188 VAL A O 1
ATOM 1474 N N . PHE A 1 189 ? 16.737 -13.855 -15.910 1.00 75.81 189 PHE A N 1
ATOM 1475 C CA . PHE A 1 189 ? 15.538 -14.492 -15.357 1.00 75.81 189 PHE A CA 1
ATOM 1476 C C . PHE A 1 189 ? 15.833 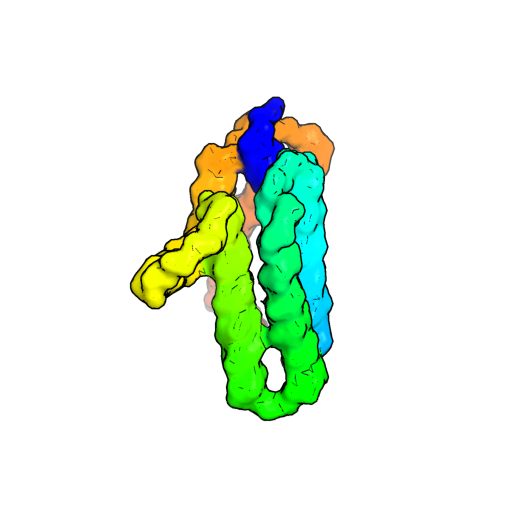-15.682 -14.419 1.00 75.81 189 PHE A C 1
ATOM 1478 O O . PHE A 1 189 ? 14.884 -16.290 -13.916 1.00 75.81 189 PHE A O 1
ATOM 1485 N N . HIS A 1 190 ? 17.110 -15.986 -14.159 1.00 51.28 190 HIS A N 1
ATOM 1486 C CA . HIS A 1 190 ? 17.587 -16.923 -13.131 1.00 51.28 190 HIS A CA 1
ATOM 1487 C C . HIS A 1 190 ? 18.143 -16.194 -11.908 1.00 51.28 190 HIS A C 1
ATOM 1489 O O . HIS A 1 190 ? 17.922 -16.720 -10.793 1.00 51.28 190 HIS A O 1
#

Secondary structure (DSSP, 8-state):
--HHHHHHHHHHHHHHHHHHHHHHHHSSSS-HHHHHHHHHHHHHHHHHHHHHTT-GGGSSSGGGGHHHHHHHHHHHHH---HHHHHHHHHHHHHHHHHHHHHHHSS------HHHHHHHHHHHHHHHHHTHHHIIIII--GGGS---THHHHHHHHHHHHHHHHHHHHHHHHHHHHH-HHHHHHHHHHH-

Sequence (190 aa):
MNERTKKGLDCIEAALLLGVMGDALLRATPWGVNVLLWVGVLVLAFIALIARWRTSLFKEEGRWLVLPVLFFAAAFAWRDSMTLKSLDFLSLLLALALVGWRAKANKIRLAGVMEYAQAIAVATANALFAFFPLALSDVQWKDVPQTGWSRHVWAVLRGLFIALPLLFVFGLLFMAADAVFEGLVNNVFH

Solvent-accessible surface area (backbone atoms only — not comparable to full-atom values): 10524 Å² total; per-residue (Å²): 116,58,70,61,30,52,53,37,49,54,49,50,54,52,50,52,54,52,48,54,49,42,56,70,42,61,67,51,80,81,44,33,59,37,46,28,54,51,50,50,49,52,52,50,52,53,51,50,52,38,63,74,68,70,54,74,73,56,77,81,66,57,60,61,54,52,52,59,34,53,49,32,27,46,45,40,51,74,57,82,54,68,72,57,46,54,51,32,51,53,49,30,52,51,40,50,25,51,55,56,37,47,68,73,43,94,62,90,63,97,63,54,75,67,54,53,52,50,39,40,53,51,28,50,49,41,71,73,50,45,58,56,54,39,63,69,67,43,30,54,72,86,58,52,73,69,63,71,66,55,41,52,53,54,49,51,53,53,50,46,63,61,43,50,62,53,51,51,55,50,49,52,51,45,35,75,73,32,72,68,54,33,51,53,52,52,65,72,79,106

Mean predicted aligned error: 8.91 Å

pLDDT: mean 83.5, std 9.66, range [51.28, 95.5]